Protein AF-0000000086083882 (afdb_homodimer)

InterPro domains:
  IPR036895 Uracil-DNA glycosylase-like domain superfamily [G3DSA:3.40.470.10] (1-144)
  IPR036895 Uracil-DNA glycosylase-like domain superfamily [SSF52141] (6-130)
  IPR039134 Single-strand selective monofunctional uracil DNA glycosylase [PTHR13235] (5-142)

Secondary structure (DSSP, 8-state):
-HHHHHHHHHHHHHHHHHHTTS--SSS-EEEE-S--EEEE-TTS-EE-GGGS-HHHHHHHHHHHHHHHHHHHHHH--SEEEEESHHHHHHHHHHHHH--S--TTPPPPEEEEEPP--TTSHHHHTTHHHHHHHHHHHHTSS-HHHHHHHHHHTS--------------/-HHHHHHHHHHHHHHHHHHTTS--SSS-EEEE-S--EEEE-TTS-EE-GGGS-HHHHHHHHHHHHHHHHHHHHHH--SEEEEESHHHHHHHHHHHHH--S--TTPPPPEEEEEPP--TTSHHHHTTHHHHHHHHHHHHTSS-HHHHHHHHHHTS--------------

Sequence (336 aa):
MKHLQVSGQRFWSLLRELTSGGELLRGPWFVHNYCPLAFLLPSGANLTPNRLPLEARQQLQAICDAALLSVLDLLRPETVVGIGCYARDRALAALSTAEGWAAGFTPPRVLCLTHPSPASPKANRGWHALALSELLSFGLISTETAARASAQLCPPATREAAESDRPGMKHLQVSGQRFWSLLRELTSGGELLRGPWFVHNYCPLAFLLPSGANLTPNRLPLEARQQLQAICDAALLSVLDLLRPETVVGIGCYARDRALAALSTAEGWAAGFTPPRVLCLTHPSPASPKANRGWHALALSELLSFGLISTETAARASAQLCPPATREAAESDRPG

Solvent-accessible surface area (backbone atoms only — not comparable to full-atom values): 19149 Å² total; per-residue (Å²): 83,67,62,61,50,50,24,49,47,55,51,52,50,51,53,40,44,48,13,59,77,46,51,44,45,92,61,90,44,70,47,72,50,66,70,41,65,43,33,53,38,38,81,42,38,58,56,50,66,88,74,42,58,68,69,60,30,52,54,52,47,52,50,33,33,52,45,50,50,52,49,45,66,73,67,58,49,70,62,44,72,14,68,16,66,66,46,26,50,48,52,52,53,38,58,70,65,61,69,80,68,58,90,87,66,64,83,47,48,78,42,68,40,80,44,55,37,68,86,34,71,67,24,62,76,41,33,65,64,53,48,47,52,49,38,42,73,71,64,52,40,50,70,66,51,48,52,53,35,58,50,65,76,50,65,73,75,74,72,75,73,77,72,70,80,68,85,121,84,70,61,61,50,50,26,48,47,55,51,52,51,51,54,39,45,48,12,59,79,47,51,46,44,90,62,89,45,68,45,71,50,66,71,40,64,43,32,52,38,38,82,42,38,60,54,51,66,88,74,42,58,67,70,60,31,50,54,52,47,52,51,32,33,52,43,48,51,52,48,46,67,72,66,58,49,70,63,41,71,14,69,16,68,67,47,27,49,49,53,52,53,37,58,72,65,61,72,80,66,60,90,86,68,65,84,47,48,78,41,68,39,80,42,55,35,68,87,34,71,68,23,62,76,42,34,65,64,53,48,47,53,48,38,41,74,71,63,50,41,51,72,67,50,48,51,51,35,58,49,64,76,50,65,74,74,73,76,72,79,71,74,65,80,68,82,124

Structure (mmCIF, N/CA/C/O backbone):
data_AF-0000000086083882-model_v1
#
loop_
_entity.id
_entity.type
_entity.pdbx_description
1 polymer 'Uracil-DNA glycosylase-like domain-containing protein'
#
loop_
_atom_site.group_PDB
_atom_site.id
_atom_site.type_symbol
_atom_site.label_atom_id
_atom_site.label_alt_id
_atom_site.label_comp_id
_atom_site.label_asym_id
_atom_site.label_entity_id
_atom_site.label_seq_id
_atom_site.pdbx_PDB_ins_code
_atom_site.Cartn_x
_atom_site.Cartn_y
_atom_site.Cartn_z
_atom_site.occupancy
_atom_site.B_iso_or_equiv
_atom_site.auth_seq_id
_atom_site.auth_comp_id
_atom_site.auth_asym_id
_atom_site.auth_atom_id
_atom_site.pdbx_PDB_model_num
ATOM 1 N N . MET A 1 1 ? -9.18 0.247 -12.734 1 43.91 1 MET A N 1
ATOM 2 C CA . MET A 1 1 ? -7.754 0.549 -12.695 1 43.91 1 MET A CA 1
ATOM 3 C C . MET A 1 1 ? -7.496 2.014 -13.039 1 43.91 1 MET A C 1
ATOM 5 O O . MET A 1 1 ? -6.738 2.693 -12.344 1 43.91 1 MET A O 1
ATOM 9 N N . LYS A 1 2 ? -8.289 2.562 -13.984 1 47.94 2 LYS A N 1
ATOM 10 C CA . LYS A 1 2 ? -8.102 3.939 -14.438 1 47.94 2 LYS A CA 1
ATOM 11 C C . LYS A 1 2 ? -8.391 4.93 -13.312 1 47.94 2 LYS A C 1
ATOM 13 O O . LYS A 1 2 ? -7.613 5.863 -13.086 1 47.94 2 LYS A O 1
ATOM 18 N N . HIS A 1 3 ? -9.469 4.555 -12.641 1 47.84 3 HIS A N 1
ATOM 19 C CA . HIS A 1 3 ? -9.898 5.512 -11.625 1 47.84 3 HIS A CA 1
ATOM 20 C C . HIS A 1 3 ? -8.914 5.559 -10.461 1 47.84 3 HIS A C 1
ATOM 22 O O . HIS A 1 3 ? -8.656 6.629 -9.906 1 47.84 3 HIS A O 1
ATOM 28 N N . LEU A 1 4 ? -8.375 4.422 -10.109 1 52.75 4 LEU A N 1
ATOM 29 C CA . LEU A 1 4 ? -7.387 4.363 -9.031 1 52.75 4 LEU A CA 1
ATOM 30 C C . LEU A 1 4 ? -6.125 5.133 -9.414 1 52.75 4 LEU A C 1
ATOM 32 O O . LEU A 1 4 ? -5.547 5.836 -8.578 1 52.75 4 LEU A O 1
ATOM 36 N N . GLN A 1 5 ? -5.895 5.082 -10.664 1 59.47 5 GLN A N 1
ATOM 37 C CA . GLN A 1 5 ? -4.703 5.762 -11.172 1 59.47 5 GLN A CA 1
ATOM 38 C C . GLN A 1 5 ? -4.867 7.277 -11.109 1 59.47 5 GLN A C 1
ATOM 40 O O . GLN A 1 5 ? -3.961 7.988 -10.664 1 59.47 5 GLN A O 1
ATOM 45 N N . VAL A 1 6 ? -6.156 7.676 -11.406 1 63.56 6 VAL A N 1
ATOM 46 C CA . VAL A 1 6 ? -6.383 9.117 -11.461 1 63.56 6 VAL A CA 1
ATOM 47 C C . VAL A 1 6 ? -6.422 9.688 -10.039 1 63.56 6 VAL A C 1
ATOM 49 O O . VAL A 1 6 ? -5.824 10.727 -9.766 1 63.56 6 VAL A O 1
ATOM 52 N N . SER A 1 7 ? -7.102 9 -9.133 1 73 7 SER A N 1
ATOM 53 C CA . SER A 1 7 ? -7.176 9.445 -7.746 1 73 7 SER A CA 1
ATOM 54 C C . SER A 1 7 ? -5.785 9.539 -7.121 1 73 7 SER A C 1
ATOM 56 O O . SER A 1 7 ? -5.469 10.508 -6.434 1 73 7 SER A O 1
ATOM 58 N N . GLY A 1 8 ? -5.035 8.547 -7.418 1 76.56 8 GLY A N 1
ATOM 59 C CA . GLY A 1 8 ? -3.67 8.562 -6.926 1 76.56 8 GLY A CA 1
ATOM 60 C C . GLY A 1 8 ? -2.846 9.711 -7.477 1 76.56 8 GLY A C 1
ATOM 61 O O . GLY A 1 8 ? -2.109 10.359 -6.734 1 76.56 8 GLY A O 1
ATOM 62 N N . GLN A 1 9 ? -3.051 9.93 -8.68 1 76.88 9 GLN A N 1
ATOM 63 C CA . GLN A 1 9 ? -2.312 11.016 -9.32 1 76.88 9 GLN A CA 1
ATOM 64 C C . GLN A 1 9 ? -2.664 12.359 -8.695 1 76.88 9 GLN A C 1
ATOM 66 O O . GLN A 1 9 ? -1.777 13.172 -8.422 1 76.88 9 GLN A O 1
ATOM 71 N N . ARG A 1 10 ? -3.932 12.633 -8.508 1 81.38 10 ARG A N 1
ATOM 72 C CA . ARG A 1 10 ? -4.371 13.883 -7.895 1 81.38 10 ARG A CA 1
ATOM 73 C C . ARG A 1 10 ? -3.787 14.047 -6.492 1 81.38 10 ARG A C 1
ATOM 75 O O . ARG A 1 10 ? -3.275 15.109 -6.148 1 81.38 10 ARG A O 1
ATOM 82 N N . PHE A 1 11 ? -3.822 13.016 -5.816 1 86.44 11 PHE A N 1
ATOM 83 C CA . PHE A 1 11 ? -3.348 13.039 -4.438 1 86.44 11 PHE A CA 1
ATOM 84 C C . PHE A 1 11 ? -1.848 13.297 -4.387 1 86.44 11 PHE A C 1
ATOM 86 O O . PHE A 1 11 ? -1.392 14.211 -3.691 1 86.44 11 PHE A O 1
ATOM 93 N N . TRP A 1 12 ? -1.154 12.57 -5.117 1 81.44 12 TRP A N 1
ATOM 94 C CA . TRP A 1 12 ? 0.3 12.68 -5.055 1 81.44 12 TRP A CA 1
ATOM 95 C C . TRP A 1 12 ? 0.775 14 -5.641 1 81.44 12 TRP A C 1
ATOM 97 O O . TRP A 1 12 ? 1.769 14.57 -5.184 1 81.44 12 TRP A O 1
ATOM 107 N N . SER A 1 13 ? 0.082 14.43 -6.617 1 82.12 13 SER A N 1
ATOM 108 C CA . SER A 1 13 ? 0.418 15.734 -7.168 1 82.12 13 SER A CA 1
ATOM 109 C C . SER A 1 13 ? 0.255 16.828 -6.121 1 82.12 13 SER A C 1
ATOM 111 O O . SER A 1 13 ? 1.108 17.719 -6 1 82.12 13 SER A O 1
ATOM 113 N N . LEU A 1 14 ? -0.807 16.828 -5.445 1 85.5 14 LEU A N 1
ATOM 114 C CA . LEU A 1 14 ? -1.026 17.797 -4.375 1 85.5 14 LEU A CA 1
ATOM 115 C C . LEU A 1 14 ? 0.082 17.719 -3.33 1 85.5 14 LEU A C 1
ATOM 117 O O . LEU A 1 14 ? 0.612 18.734 -2.9 1 85.5 14 LEU A O 1
ATOM 121 N N . LEU A 1 15 ? 0.396 16.562 -2.889 1 83.19 15 LEU A N 1
ATOM 122 C CA . LEU A 1 15 ? 1.417 16.375 -1.862 1 83.19 15 LEU A CA 1
ATOM 123 C C . LEU A 1 15 ? 2.762 16.922 -2.332 1 83.19 15 LEU A C 1
ATOM 125 O O . LEU A 1 15 ? 3.502 17.531 -1.55 1 83.19 15 LEU A O 1
ATOM 129 N N . ARG A 1 16 ? 3.035 16.688 -3.582 1 79.19 16 ARG A N 1
ATOM 130 C CA . ARG A 1 16 ? 4.273 17.203 -4.145 1 79.19 16 ARG A CA 1
ATOM 131 C C . ARG A 1 16 ? 4.289 18.734 -4.102 1 79.19 16 ARG A C 1
ATOM 133 O O . ARG A 1 16 ? 5.309 19.344 -3.77 1 79.19 16 ARG A O 1
ATOM 140 N N . GLU A 1 17 ? 3.254 19.266 -4.441 1 81.75 17 GLU A N 1
ATOM 141 C CA . GLU A 1 17 ? 3.15 20.719 -4.449 1 81.75 17 GLU A CA 1
ATOM 142 C C . GLU A 1 17 ? 3.297 21.281 -3.043 1 81.75 17 GLU A C 1
ATOM 144 O O . GLU A 1 17 ? 3.895 22.344 -2.857 1 81.75 17 GLU A O 1
ATOM 149 N N . LEU A 1 18 ? 2.758 20.609 -2.162 1 82.38 18 LEU A N 1
ATOM 150 C CA . LEU A 1 18 ? 2.795 21.062 -0.777 1 82.38 18 LEU A CA 1
ATOM 151 C C . LEU A 1 18 ? 4.207 20.969 -0.21 1 82.38 18 LEU A C 1
ATOM 153 O O . LEU A 1 18 ? 4.574 21.719 0.689 1 82.38 18 LEU A O 1
ATOM 157 N N . THR A 1 19 ? 5.02 20.078 -0.734 1 76.88 19 THR A N 1
ATOM 158 C CA . THR A 1 19 ? 6.336 19.844 -0.15 1 76.88 19 THR A CA 1
ATOM 159 C C . THR A 1 19 ? 7.422 20.547 -0.953 1 76.88 19 THR A C 1
ATOM 161 O O . THR A 1 19 ? 8.586 20.547 -0.555 1 76.88 19 THR A O 1
ATOM 164 N N . SER A 1 20 ? 7.18 20.938 -2.109 1 71.31 20 SER A N 1
ATOM 165 C CA . SER A 1 20 ? 8.172 21.562 -2.984 1 71.31 20 SER A CA 1
ATOM 166 C C . SER A 1 20 ? 8.844 22.75 -2.307 1 71.31 20 SER A C 1
ATOM 168 O O . SER A 1 20 ? 10.016 23.047 -2.564 1 71.31 20 SER A O 1
ATOM 170 N N . GLY A 1 21 ? 8.258 23.547 -1.539 1 63.34 21 GLY A N 1
ATOM 171 C CA . GLY A 1 21 ? 8.852 24.719 -0.924 1 63.34 21 GLY A CA 1
ATOM 172 C C . GLY A 1 21 ? 9.547 24.422 0.389 1 63.34 21 GLY A C 1
ATOM 173 O O . GLY A 1 21 ? 10.086 25.328 1.034 1 63.34 21 GLY A O 1
ATOM 174 N N . GLY A 1 22 ? 9.992 23.125 0.623 1 59.81 22 GLY A N 1
ATOM 175 C CA . GLY A 1 22 ? 10.711 22.734 1.826 1 59.81 22 GLY A CA 1
ATOM 176 C C . GLY A 1 22 ? 9.836 22.719 3.066 1 59.81 22 GLY A C 1
ATOM 177 O O . GLY A 1 22 ? 10.25 22.219 4.117 1 59.81 22 GLY A O 1
ATOM 178 N N . GLU A 1 23 ? 9 23.672 3.119 1 52.91 23 GLU A N 1
ATOM 179 C CA . GLU A 1 23 ? 8.242 23.766 4.359 1 52.91 23 GLU A CA 1
ATOM 180 C C . GLU A 1 23 ? 7.273 22.594 4.512 1 52.91 23 GLU A C 1
ATOM 182 O O . GLU A 1 23 ? 6.438 22.359 3.639 1 52.91 23 GLU A O 1
ATOM 187 N N . LEU A 1 24 ? 7.984 21.547 4.898 1 53.88 24 LEU A N 1
ATOM 188 C CA . LEU A 1 24 ? 7.027 20.516 5.258 1 53.88 24 LEU A CA 1
ATOM 189 C C . LEU A 1 24 ? 5.828 21.109 5.992 1 53.88 24 LEU A C 1
ATOM 191 O O . LEU A 1 24 ? 5.949 22.125 6.66 1 53.88 24 LEU A O 1
ATOM 195 N N . LEU A 1 25 ? 4.613 20.594 5.656 1 58.22 25 LEU A N 1
ATOM 196 C CA . LEU A 1 25 ? 3.525 20.734 6.621 1 58.22 25 LEU A CA 1
ATOM 197 C C . LEU A 1 25 ? 4.062 20.719 8.047 1 58.22 25 LEU A C 1
ATOM 199 O O . LEU A 1 25 ? 5.16 20.219 8.297 1 58.22 25 LEU A O 1
ATOM 203 N N . ARG A 1 26 ? 3.783 21.531 8.914 1 60.69 26 ARG A N 1
ATOM 204 C CA . ARG A 1 26 ? 4.223 21.469 10.305 1 60.69 26 ARG A CA 1
ATOM 205 C C . ARG A 1 26 ? 4.418 20.016 10.758 1 60.69 26 ARG A C 1
ATOM 207 O O . ARG A 1 26 ? 3.447 19.312 11.031 1 60.69 26 ARG A O 1
ATOM 214 N N . GLY A 1 27 ? 5.773 19.391 10.516 1 65.12 27 GLY A N 1
ATOM 215 C CA . GLY A 1 27 ? 6.156 18.094 11.039 1 65.12 27 GLY A CA 1
ATOM 216 C C . GLY A 1 27 ? 6.449 17.078 9.945 1 65.12 27 GLY A C 1
ATOM 217 O O . GLY A 1 27 ? 6.414 17.406 8.758 1 65.12 27 GLY A O 1
ATOM 218 N N . PRO A 1 28 ? 7.016 15.898 10.336 1 76.25 28 PRO A N 1
ATOM 219 C CA . PRO A 1 28 ? 7.18 14.828 9.352 1 76.25 28 PRO A CA 1
ATOM 220 C C . PRO A 1 28 ? 5.852 14.234 8.898 1 76.25 28 PRO A C 1
ATOM 222 O O . PRO A 1 28 ? 4.891 14.195 9.672 1 76.25 28 PRO A O 1
ATOM 225 N N . TRP A 1 29 ? 5.781 14.125 7.633 1 83.06 29 TRP A N 1
ATOM 226 C CA . TRP A 1 29 ? 4.566 13.562 7.051 1 83.06 29 TRP A CA 1
ATOM 227 C C . TRP A 1 29 ? 4.832 12.188 6.445 1 83.06 29 TRP A C 1
ATOM 229 O O . TRP A 1 29 ? 5.93 11.93 5.949 1 83.06 29 TRP A O 1
ATOM 239 N N . PHE A 1 30 ? 3.822 11.414 6.641 1 87.25 30 PHE A N 1
ATOM 240 C CA . PHE A 1 30 ? 3.865 10.117 5.973 1 87.25 30 PHE A CA 1
ATOM 241 C C . PHE A 1 30 ? 2.486 9.727 5.457 1 87.25 30 PHE A C 1
ATOM 243 O O . PHE A 1 30 ? 1.471 10.242 5.93 1 87.25 30 PHE A O 1
ATOM 250 N N . VAL A 1 31 ? 2.529 8.992 4.43 1 89.44 31 VAL A N 1
ATOM 251 C CA . VAL A 1 31 ? 1.304 8.43 3.867 1 89.44 31 VAL A CA 1
ATOM 252 C C . VAL A 1 31 ? 1.238 6.934 4.148 1 89.44 31 VAL A C 1
ATOM 254 O O . VAL A 1 31 ? 2.229 6.219 3.971 1 89.44 31 VAL A O 1
ATOM 257 N N . HIS A 1 32 ? 0.117 6.473 4.684 1 92.25 32 HIS A N 1
ATOM 258 C CA . HIS A 1 32 ? -0.139 5.062 4.957 1 92.25 32 HIS A CA 1
ATOM 259 C C . HIS A 1 32 ? -1.262 4.527 4.078 1 92.25 32 HIS A C 1
ATOM 261 O O . HIS A 1 32 ? -2.4 4.988 4.164 1 92.25 32 HIS A O 1
ATOM 267 N N . ASN A 1 33 ? -0.918 3.578 3.189 1 89.81 33 ASN A N 1
ATOM 268 C CA . ASN A 1 33 ? -1.95 2.889 2.422 1 89.81 33 ASN A CA 1
ATOM 269 C C . ASN A 1 33 ? -2.701 1.873 3.277 1 89.81 33 ASN A C 1
ATOM 271 O O . ASN A 1 33 ? -2.152 0.83 3.637 1 89.81 33 ASN A O 1
ATOM 275 N N . TYR A 1 34 ? -3.93 2.229 3.594 1 92.88 34 TYR A N 1
ATOM 276 C CA . TYR A 1 34 ? -4.711 1.43 4.531 1 92.88 34 TYR A CA 1
ATOM 277 C C . TYR A 1 34 ? -4.816 -0.015 4.062 1 92.88 34 TYR A C 1
ATOM 279 O O . TYR A 1 34 ? -4.523 -0.944 4.816 1 92.88 34 TYR A O 1
ATOM 287 N N . CYS A 1 35 ? -5.27 -0.197 2.867 1 88.62 35 CYS A N 1
ATOM 288 C CA . CYS A 1 35 ? -5.348 -1.554 2.338 1 88.62 35 CYS A CA 1
ATOM 289 C C . CYS A 1 35 ? -4.234 -1.81 1.328 1 88.62 35 CYS A C 1
ATOM 291 O O . CYS A 1 35 ? -4.262 -1.272 0.22 1 88.62 35 CYS A O 1
ATOM 293 N N . PRO A 1 36 ? -3.32 -2.668 1.71 1 87.44 36 PRO A N 1
ATOM 294 C CA . PRO A 1 36 ? -2.137 -2.895 0.877 1 87.44 36 PRO A CA 1
ATOM 295 C C . PRO A 1 36 ? -2.381 -3.918 -0.228 1 87.44 36 PRO A C 1
ATOM 297 O O . PRO A 1 36 ? -1.435 -4.359 -0.886 1 87.44 36 PRO A O 1
ATOM 300 N N . LEU A 1 37 ? -3.68 -4.297 -0.439 1 86.44 37 LEU A N 1
ATOM 301 C CA . LEU A 1 37 ? -3.975 -5.402 -1.347 1 86.44 37 LEU A CA 1
ATOM 302 C C . LEU A 1 37 ? -4.73 -4.906 -2.576 1 86.44 37 LEU A C 1
ATOM 304 O O . LEU A 1 37 ? -5.613 -4.055 -2.465 1 86.44 37 LEU A O 1
ATOM 308 N N . ALA A 1 38 ? -4.301 -5.391 -3.738 1 82.44 38 ALA A N 1
ATOM 309 C CA . ALA A 1 38 ? -5.055 -5.246 -4.98 1 82.44 38 ALA A CA 1
ATOM 310 C C . ALA A 1 38 ? -5.379 -6.609 -5.586 1 82.44 38 ALA A C 1
ATOM 312 O O . ALA A 1 38 ? -4.492 -7.445 -5.766 1 82.44 38 ALA A O 1
ATOM 313 N N . PHE A 1 39 ? -6.695 -6.867 -5.797 1 80.62 39 PHE A N 1
ATOM 314 C CA . PHE A 1 39 ? -7.129 -8.117 -6.41 1 80.62 39 PHE A CA 1
ATOM 315 C C . PHE A 1 39 ? -7.281 -7.957 -7.918 1 80.62 39 PHE A C 1
ATOM 317 O O . PHE A 1 39 ? -7.812 -6.949 -8.391 1 80.62 39 PHE A O 1
ATOM 324 N N . LEU A 1 40 ? -6.699 -8.867 -8.539 1 74.88 40 LEU A N 1
ATOM 325 C CA . LEU A 1 40 ? -6.746 -8.797 -10 1 74.88 40 LEU A CA 1
ATOM 326 C C . LEU A 1 40 ? -7.883 -9.648 -10.547 1 74.88 40 LEU A C 1
ATOM 328 O O . LEU A 1 40 ? -7.91 -10.859 -10.344 1 74.88 40 LEU A O 1
ATOM 332 N N . LEU A 1 41 ? -8.961 -8.977 -11.07 1 70.5 41 LEU A N 1
ATOM 333 C CA . LEU A 1 41 ? -10.039 -9.68 -11.758 1 70.5 41 LEU A CA 1
ATOM 334 C C . LEU A 1 41 ? -9.656 -9.984 -13.203 1 70.5 41 LEU A C 1
ATOM 336 O O . LEU A 1 41 ? -8.773 -9.328 -13.766 1 70.5 41 LEU A O 1
ATOM 340 N N . PRO A 1 42 ? -10.352 -10.969 -13.742 1 66.5 42 PRO A N 1
ATOM 341 C CA . PRO A 1 42 ? -10.078 -11.297 -15.141 1 66.5 42 PRO A CA 1
ATOM 342 C C . PRO A 1 42 ? -10.242 -10.094 -16.062 1 66.5 42 PRO A C 1
ATOM 344 O O . PRO A 1 42 ? -9.578 -10.008 -17.109 1 66.5 42 PRO A O 1
ATOM 347 N N . SER A 1 43 ? -11.117 -9.195 -15.672 1 63 43 SER A N 1
ATOM 348 C CA . SER A 1 43 ? -11.375 -8.008 -16.484 1 63 43 SER A CA 1
ATOM 349 C C . SER A 1 43 ? -10.211 -7.02 -16.406 1 63 43 SER A C 1
ATOM 351 O O . SER A 1 43 ? -10.125 -6.09 -17.203 1 63 43 SER A O 1
ATOM 353 N N . GLY A 1 44 ? -9.258 -7.359 -15.539 1 61.69 44 GLY A N 1
ATOM 354 C CA . GLY A 1 44 ? -8.195 -6.398 -15.281 1 61.69 44 GLY A CA 1
ATOM 355 C C . GLY A 1 44 ? -8.586 -5.352 -14.25 1 61.69 44 GLY A C 1
ATOM 356 O O . GLY A 1 44 ? -7.742 -4.559 -13.82 1 61.69 44 GLY A O 1
ATOM 357 N N . ALA A 1 45 ? -9.891 -5.418 -13.852 1 64.94 45 ALA A N 1
ATOM 358 C CA . ALA A 1 45 ? -10.359 -4.461 -12.859 1 64.94 45 ALA A CA 1
ATOM 359 C C . ALA A 1 45 ? -9.914 -4.855 -11.453 1 64.94 45 ALA A C 1
ATOM 361 O O . ALA A 1 45 ? -9.656 -6.031 -11.188 1 64.94 45 ALA A O 1
ATOM 362 N N . ASN A 1 46 ? -9.609 -3.791 -10.633 1 69.31 46 ASN A N 1
ATOM 363 C CA . ASN A 1 46 ? -9.281 -4.031 -9.234 1 69.31 46 ASN A CA 1
ATOM 364 C C . ASN A 1 46 ? -10.539 -4.312 -8.406 1 69.31 46 ASN A C 1
ATOM 366 O O . ASN A 1 46 ? -11.547 -3.615 -8.547 1 69.31 46 ASN A O 1
ATOM 370 N N . LEU A 1 47 ? -10.523 -5.398 -7.766 1 74.06 47 LEU A N 1
ATOM 371 C CA . LEU A 1 47 ? -11.562 -5.672 -6.781 1 74.06 47 LEU A CA 1
ATOM 372 C C . LEU A 1 47 ? -11.273 -4.949 -5.469 1 74.06 47 LEU A C 1
ATOM 374 O O . LEU A 1 47 ? -10.43 -5.391 -4.688 1 74.06 47 LEU A O 1
ATOM 378 N N . THR A 1 48 ? -11.93 -3.799 -5.293 1 72.88 48 THR A N 1
ATOM 379 C CA . THR A 1 48 ? -11.742 -3.016 -4.078 1 72.88 48 THR A CA 1
ATOM 380 C C . THR A 1 48 ? -12.344 -3.729 -2.873 1 72.88 48 THR A C 1
ATOM 382 O O . THR A 1 48 ? -13.289 -4.504 -3.016 1 72.88 48 THR A O 1
ATOM 385 N N . PRO A 1 49 ? -11.797 -3.473 -1.704 1 75.56 49 PRO A N 1
ATOM 386 C CA . PRO A 1 49 ? -12.242 -4.168 -0.496 1 75.56 49 PRO A CA 1
ATOM 387 C C . PRO A 1 49 ? -13.75 -4.062 -0.278 1 75.56 49 PRO A C 1
ATOM 389 O O . PRO A 1 49 ? -14.367 -4.996 0.236 1 75.56 49 PRO A O 1
ATOM 392 N N . ASN A 1 50 ? -14.336 -2.947 -0.707 1 75.44 50 ASN A N 1
ATOM 393 C CA . ASN A 1 50 ? -15.758 -2.746 -0.484 1 75.44 50 ASN A CA 1
ATOM 394 C C . ASN A 1 50 ? -16.594 -3.691 -1.34 1 75.44 50 ASN A C 1
ATOM 396 O O . ASN A 1 50 ? -17.797 -3.867 -1.089 1 75.44 50 ASN A O 1
ATOM 400 N N . ARG A 1 51 ? -16.016 -4.316 -2.328 1 79.44 51 ARG A N 1
ATOM 401 C CA . ARG A 1 51 ? -16.734 -5.223 -3.225 1 79.44 51 ARG A CA 1
ATOM 402 C C . ARG A 1 51 ? -16.531 -6.676 -2.803 1 79.44 51 ARG A C 1
ATOM 404 O O . ARG A 1 51 ? -17.078 -7.59 -3.42 1 79.44 51 ARG A O 1
ATOM 411 N N . LEU A 1 52 ? -15.758 -6.91 -1.772 1 83.81 52 LEU A N 1
ATOM 412 C CA . LEU A 1 52 ? -15.555 -8.25 -1.234 1 83.81 52 LEU A CA 1
ATOM 413 C C . LEU A 1 52 ? -16.766 -8.695 -0.415 1 83.81 52 LEU A C 1
ATOM 415 O O . LEU A 1 52 ? -17.469 -7.867 0.152 1 83.81 52 LEU A O 1
ATOM 419 N N . PRO A 1 53 ? -17 -10.055 -0.455 1 88.25 53 PRO A N 1
ATOM 420 C CA . PRO A 1 53 ? -18.016 -10.539 0.489 1 88.25 53 PRO A CA 1
ATOM 421 C C . PRO A 1 53 ? -17.766 -10.062 1.917 1 88.25 53 PRO A C 1
ATOM 423 O O . PRO A 1 53 ? -16.625 -9.852 2.311 1 88.25 53 PRO A O 1
ATOM 426 N N . LEU A 1 54 ? -18.875 -9.945 2.672 1 91.75 54 LEU A N 1
ATOM 427 C CA . LEU A 1 54 ? -18.844 -9.32 3.986 1 91.75 54 LEU A CA 1
ATOM 428 C C . LEU A 1 54 ? -17.781 -9.969 4.871 1 91.75 54 LEU A C 1
ATOM 430 O O . LEU A 1 54 ? -16.984 -9.281 5.504 1 91.75 54 LEU A O 1
ATOM 434 N N . GLU A 1 55 ? -17.812 -11.266 4.922 1 92.62 55 GLU A N 1
ATOM 435 C CA . GLU A 1 55 ? -16.891 -11.977 5.801 1 92.62 55 GLU A CA 1
ATOM 436 C C . GLU A 1 55 ? -15.438 -11.719 5.398 1 92.62 55 GLU A C 1
ATOM 438 O O . GLU A 1 55 ? -14.586 -11.461 6.25 1 92.62 55 GLU A O 1
ATOM 443 N N . ALA A 1 56 ? -15.172 -11.773 4.133 1 88.75 56 ALA A N 1
ATOM 444 C CA . ALA A 1 56 ? -13.82 -11.539 3.623 1 88.75 56 ALA A CA 1
ATOM 445 C C . ALA A 1 56 ? -13.391 -10.094 3.879 1 88.75 56 ALA A C 1
ATOM 447 O O . ALA A 1 56 ? -12.242 -9.844 4.262 1 88.75 56 ALA A O 1
ATOM 448 N N . ARG A 1 57 ? -14.359 -9.273 3.689 1 91.06 57 ARG A N 1
ATOM 449 C CA . ARG A 1 57 ? -14.086 -7.855 3.924 1 91.06 57 ARG A CA 1
ATOM 450 C C . ARG A 1 57 ? -13.727 -7.602 5.383 1 91.06 57 ARG A C 1
ATOM 452 O O . ARG A 1 57 ? -12.781 -6.867 5.68 1 91.06 57 ARG A O 1
ATOM 459 N N . GLN A 1 58 ? -14.461 -8.203 6.234 1 93.81 58 GLN A N 1
ATOM 460 C CA . GLN A 1 58 ? -14.219 -8.016 7.66 1 93.81 58 GLN A CA 1
ATOM 461 C C . GLN A 1 58 ? -12.859 -8.578 8.07 1 93.81 58 GLN A C 1
ATOM 463 O O . GLN A 1 58 ? -12.156 -7.977 8.883 1 93.81 58 GLN A O 1
ATOM 468 N N . GLN A 1 59 ? -12.531 -9.68 7.547 1 93.69 59 GLN A N 1
ATOM 469 C CA . GLN A 1 59 ? -11.234 -10.273 7.848 1 93.69 59 GLN A CA 1
ATOM 470 C C . GLN A 1 59 ? -10.094 -9.391 7.332 1 93.69 59 GLN A C 1
ATOM 472 O O . GLN A 1 59 ? -9.109 -9.164 8.039 1 93.69 59 GLN A O 1
ATOM 477 N N . LEU A 1 60 ? -10.281 -8.906 6.148 1 92.81 60 LEU A N 1
ATOM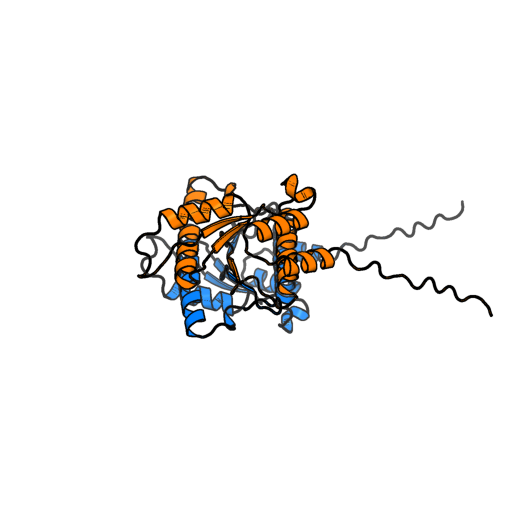 478 C CA . LEU A 1 60 ? -9.281 -8.023 5.566 1 92.81 60 LEU A CA 1
ATOM 479 C C . LEU A 1 60 ? -9.156 -6.734 6.375 1 92.81 60 LEU A C 1
ATOM 481 O O . LEU A 1 60 ? -8.047 -6.285 6.664 1 92.81 60 LEU A O 1
ATOM 485 N N . GLN A 1 61 ? -10.25 -6.227 6.773 1 94.06 61 GLN A N 1
ATOM 486 C CA . GLN A 1 61 ? -10.258 -4.996 7.559 1 94.06 61 GLN A CA 1
ATOM 487 C C . GLN A 1 61 ? -9.562 -5.199 8.898 1 94.06 61 GLN A C 1
ATOM 489 O O . GLN A 1 61 ? -8.859 -4.309 9.383 1 94.06 61 GLN A O 1
ATOM 494 N N . ALA A 1 62 ? -9.766 -6.324 9.453 1 94.5 62 ALA A N 1
ATOM 495 C CA . ALA A 1 62 ? -9.125 -6.609 10.734 1 94.5 62 ALA A CA 1
ATOM 496 C C . ALA A 1 62 ? -7.605 -6.598 10.602 1 94.5 62 ALA A C 1
ATOM 498 O O . ALA A 1 62 ? -6.902 -6.066 11.469 1 94.5 62 ALA A O 1
ATOM 499 N N . ILE A 1 63 ? -7.137 -7.172 9.562 1 94.19 63 ILE A N 1
ATOM 500 C CA . ILE A 1 63 ? -5.703 -7.203 9.297 1 94.19 63 ILE A CA 1
ATOM 501 C C . ILE A 1 63 ? -5.191 -5.781 9.07 1 94.19 63 ILE A C 1
ATOM 503 O O . ILE A 1 63 ? -4.172 -5.387 9.641 1 94.19 63 ILE A O 1
ATOM 507 N N . CYS A 1 64 ? -5.891 -5.031 8.266 1 95.06 64 CYS A N 1
ATOM 508 C CA . CYS A 1 64 ? -5.496 -3.662 7.949 1 95.06 64 CYS A CA 1
ATOM 509 C C . CYS A 1 64 ? -5.551 -2.777 9.188 1 95.06 64 CYS A C 1
ATOM 511 O O . CYS A 1 64 ? -4.672 -1.939 9.398 1 95.06 64 CYS A O 1
ATOM 513 N N . ASP A 1 65 ? -6.574 -2.967 10.008 1 95.19 65 ASP A N 1
ATOM 514 C CA . ASP A 1 65 ? -6.699 -2.209 11.25 1 95.19 65 ASP A CA 1
ATOM 515 C C . ASP A 1 65 ? -5.523 -2.482 12.18 1 95.19 65 ASP A C 1
ATOM 517 O O . ASP A 1 65 ? -4.965 -1.557 12.773 1 95.19 65 ASP A O 1
ATOM 521 N N . ALA A 1 66 ? -5.195 -3.67 12.297 1 94.06 66 ALA A N 1
ATOM 522 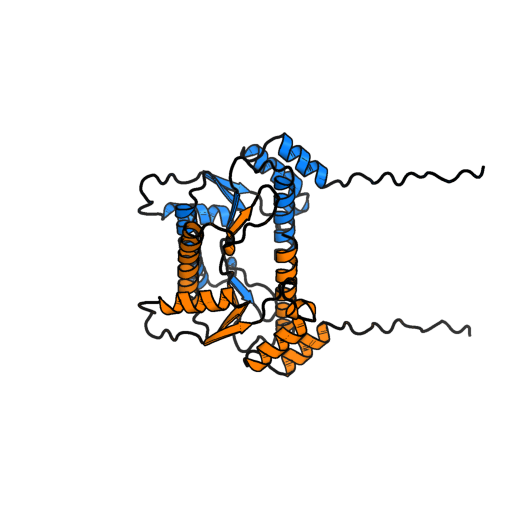C CA . ALA A 1 66 ? -4.078 -4.039 13.164 1 94.06 66 ALA A CA 1
ATOM 523 C C . ALA A 1 66 ? -2.775 -3.416 12.68 1 94.06 66 ALA A C 1
ATOM 525 O O . ALA A 1 66 ? -1.98 -2.918 13.484 1 94.06 66 ALA A O 1
ATOM 526 N N . ALA A 1 67 ? -2.566 -3.518 11.398 1 93.75 67 ALA A N 1
ATOM 527 C CA . ALA A 1 67 ? -1.367 -2.908 10.828 1 93.75 67 ALA A CA 1
ATOM 528 C C . ALA A 1 67 ? -1.359 -1.398 11.055 1 93.75 67 ALA A C 1
ATOM 530 O O . ALA A 1 67 ? -0.326 -0.822 11.406 1 93.75 67 ALA A O 1
ATOM 531 N N . LEU A 1 68 ? -2.469 -0.765 10.844 1 95.25 68 LEU A N 1
ATOM 532 C CA . LEU A 1 68 ? -2.59 0.67 11.078 1 95.25 68 LEU A CA 1
ATOM 533 C C . LEU A 1 68 ? -2.252 1.014 12.523 1 95.25 68 LEU A C 1
ATOM 535 O O . LEU A 1 68 ? -1.479 1.939 12.781 1 95.25 68 LEU A O 1
ATOM 539 N N . LEU A 1 69 ? -2.787 0.27 13.43 1 93.94 69 LEU A N 1
ATOM 540 C CA . LEU A 1 69 ? -2.541 0.527 14.844 1 93.94 69 LEU A CA 1
ATOM 541 C C . LEU A 1 69 ? -1.058 0.387 15.172 1 93.94 69 LEU A C 1
ATOM 543 O O . LEU A 1 69 ? -0.511 1.181 15.945 1 93.94 69 LEU A O 1
ATOM 547 N N . SER A 1 70 ? -0.433 -0.61 14.625 1 92.81 70 SER A N 1
ATOM 548 C CA . SER A 1 70 ? 0.997 -0.796 14.852 1 92.81 70 SER A CA 1
ATOM 549 C C . SER A 1 70 ? 1.798 0.396 14.336 1 92.81 70 SER A C 1
ATOM 551 O O . SER A 1 70 ? 2.738 0.847 14.992 1 92.81 70 SER A O 1
ATOM 553 N N . VAL A 1 71 ? 1.429 0.9 13.211 1 92.5 71 VAL A N 1
ATOM 554 C CA . VAL A 1 71 ? 2.111 2.045 12.609 1 92.5 71 VAL A CA 1
ATOM 555 C C . VAL A 1 71 ? 1.876 3.287 13.469 1 92.5 71 VAL A C 1
ATOM 557 O O . VAL A 1 71 ? 2.801 4.066 13.711 1 92.5 71 VAL A O 1
ATOM 560 N N . LEU A 1 72 ? 0.643 3.475 13.898 1 92.69 72 LEU A N 1
ATOM 561 C CA . LEU A 1 72 ? 0.312 4.629 14.727 1 92.69 72 LEU A CA 1
ATOM 562 C C . LEU A 1 72 ? 1.062 4.578 16.047 1 92.69 72 LEU A C 1
ATOM 564 O O . LEU A 1 72 ? 1.471 5.613 16.578 1 92.69 72 LEU A O 1
ATOM 568 N N . ASP A 1 73 ? 1.23 3.42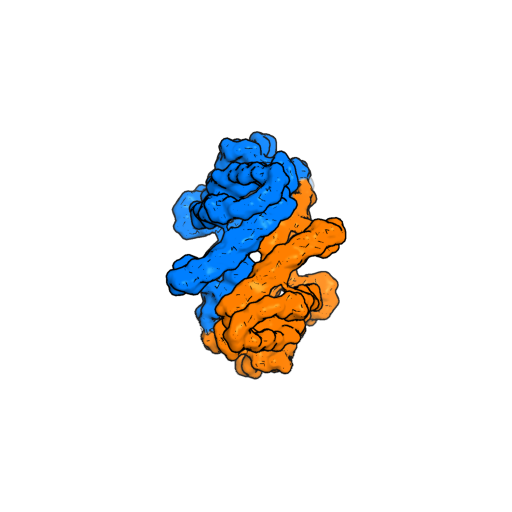2 16.516 1 91.44 73 ASP A N 1
ATOM 569 C CA . ASP A 1 73 ? 1.985 3.268 17.75 1 91.44 73 ASP A CA 1
ATOM 570 C C . ASP A 1 73 ? 3.467 3.572 17.531 1 91.44 73 ASP A C 1
ATOM 572 O O . ASP A 1 73 ? 4.129 4.121 18.422 1 91.44 73 ASP A O 1
ATOM 576 N N . LEU A 1 74 ? 3.961 3.197 16.469 1 89.38 74 LEU A N 1
ATOM 577 C CA . LEU A 1 74 ? 5.371 3.385 16.141 1 89.38 74 LEU A CA 1
ATOM 578 C C . LEU A 1 74 ? 5.672 4.852 15.852 1 89.38 74 LEU A C 1
ATOM 580 O O . LEU A 1 74 ? 6.637 5.41 16.375 1 89.38 74 LEU A O 1
ATOM 584 N N . LEU A 1 75 ? 4.816 5.527 15.039 1 88.31 75 LEU A N 1
ATOM 585 C CA . LEU A 1 75 ? 5.141 6.852 14.516 1 88.31 75 LEU A CA 1
ATOM 586 C C . LEU A 1 75 ? 4.5 7.941 15.375 1 88.31 75 LEU A C 1
ATOM 588 O O . LEU A 1 75 ? 4.934 9.094 15.336 1 88.31 75 LEU A O 1
ATOM 592 N N . ARG A 1 76 ? 3.494 7.68 16.031 1 89.81 76 ARG A N 1
ATOM 593 C CA . ARG A 1 76 ? 2.811 8.539 16.984 1 89.81 76 ARG A CA 1
ATOM 594 C C . ARG A 1 76 ? 2.525 9.914 16.391 1 89.81 76 ARG A C 1
ATOM 596 O O . ARG A 1 76 ? 2.93 10.938 16.953 1 89.81 76 ARG A O 1
ATOM 603 N N . PRO A 1 77 ? 1.747 9.906 15.359 1 90.75 77 PRO A N 1
ATOM 604 C CA . PRO A 1 77 ? 1.387 11.203 14.773 1 90.75 77 PRO A CA 1
ATOM 605 C C . PRO A 1 77 ? 0.419 11.992 15.648 1 90.75 77 PRO A C 1
ATOM 607 O O . PRO A 1 77 ? -0.345 11.406 16.422 1 90.75 77 PRO A O 1
ATOM 610 N N . GLU A 1 78 ? 0.533 13.32 15.445 1 91.25 78 GLU A N 1
ATOM 611 C CA . GLU A 1 78 ? -0.424 14.188 16.125 1 91.25 78 GLU A CA 1
ATOM 612 C C . GLU A 1 78 ? -1.798 14.117 15.469 1 91.25 78 GLU A C 1
ATOM 614 O O . GLU A 1 78 ? -2.822 14.242 16.141 1 91.25 78 GLU A O 1
ATOM 619 N N . THR A 1 79 ? -1.768 13.961 14.156 1 93.56 79 THR A N 1
ATOM 620 C CA . THR A 1 79 ? -3.002 14.008 13.375 1 93.56 79 THR A CA 1
ATOM 621 C C . THR A 1 79 ? -3.01 12.914 12.312 1 93.56 79 THR A C 1
ATOM 623 O O . THR A 1 79 ? -1.989 12.656 11.672 1 93.56 79 THR A O 1
ATOM 626 N N . VAL A 1 80 ? -4.148 12.266 12.195 1 95.75 80 VAL A N 1
ATOM 627 C CA . VAL A 1 80 ? -4.418 11.352 11.094 1 95.75 80 VAL A CA 1
ATOM 628 C C . VAL A 1 80 ? -5.484 11.945 10.18 1 95.75 80 VAL A C 1
ATOM 630 O O . VAL A 1 80 ? -6.562 12.328 10.641 1 95.75 80 VAL A O 1
ATOM 633 N N . VAL A 1 81 ? -5.145 12.047 8.906 1 95.75 81 VAL A N 1
ATOM 634 C CA . VAL A 1 81 ? -6.105 12.555 7.934 1 95.75 81 VAL A CA 1
ATOM 635 C C . VAL A 1 81 ? -6.566 11.414 7.023 1 95.75 81 VAL A C 1
ATOM 637 O O . VAL A 1 81 ? -5.801 10.938 6.188 1 95.75 81 VAL A O 1
ATOM 640 N N . GLY A 1 82 ? -7.852 10.984 7.168 1 96 82 GLY A N 1
ATOM 641 C CA . GLY A 1 82 ? -8.43 10.055 6.211 1 96 82 GLY A CA 1
ATOM 642 C C . GLY A 1 82 ? -8.711 10.695 4.859 1 96 82 GLY A C 1
ATOM 643 O O . GLY A 1 82 ? -9.398 11.711 4.777 1 96 82 GLY A O 1
ATOM 644 N N . ILE A 1 83 ? -8.148 10.133 3.854 1 93.62 83 ILE A N 1
ATOM 645 C CA . ILE A 1 83 ? -8.492 10.578 2.51 1 93.62 83 ILE A CA 1
ATOM 646 C C . ILE A 1 83 ? -9.828 9.961 2.092 1 93.62 83 ILE A C 1
ATOM 648 O O . ILE A 1 83 ? -9.867 8.875 1.521 1 93.62 83 ILE A O 1
ATOM 652 N N . GLY A 1 84 ? -10.922 10.641 2.314 1 92.06 84 GLY A N 1
ATOM 653 C CA . GLY A 1 84 ? -12.281 10.141 2.182 1 92.06 84 GLY A CA 1
ATOM 654 C C . GLY A 1 84 ? -12.852 9.609 3.482 1 92.06 84 GLY A C 1
ATOM 655 O O . GLY A 1 84 ? -12.102 9.273 4.402 1 92.06 84 GLY A O 1
ATOM 656 N N . CYS A 1 85 ? -14.141 9.438 3.475 1 92.38 85 CYS A N 1
ATOM 657 C CA . CYS A 1 85 ? -14.852 9.047 4.691 1 92.38 85 CYS A CA 1
ATOM 658 C C . CYS A 1 85 ? -14.5 7.617 5.09 1 92.38 85 CYS A C 1
ATOM 660 O O . CYS A 1 85 ? -14.406 7.305 6.277 1 92.38 85 CYS A O 1
ATOM 662 N N . TYR A 1 86 ? -14.328 6.789 4.137 1 91.06 86 TYR A N 1
ATOM 663 C CA . TYR A 1 86 ? -14 5.402 4.449 1 91.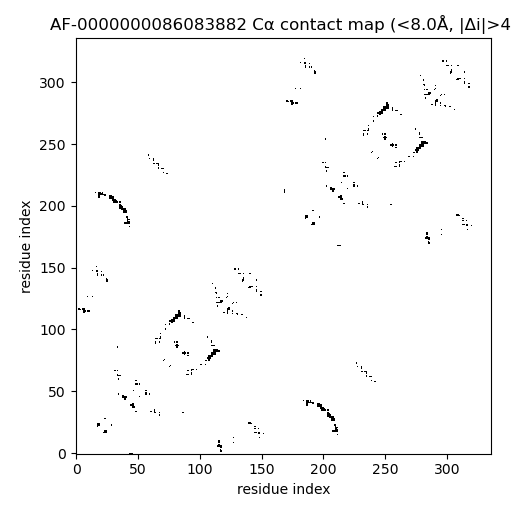06 86 TYR A CA 1
ATOM 664 C C . TYR A 1 86 ? -12.711 5.316 5.25 1 91.06 86 TYR A C 1
ATOM 666 O O . TYR A 1 86 ? -12.664 4.664 6.297 1 91.06 86 TYR A O 1
ATOM 674 N N . ALA A 1 87 ? -11.695 5.98 4.746 1 93.5 87 ALA A N 1
ATOM 675 C CA . ALA A 1 87 ? -10.406 5.949 5.426 1 93.5 87 ALA A CA 1
ATOM 676 C C . ALA A 1 87 ? -10.5 6.559 6.82 1 93.5 87 ALA A C 1
ATOM 678 O O . ALA A 1 87 ? -9.938 6.023 7.777 1 93.5 87 ALA A O 1
ATOM 679 N N . ARG A 1 88 ? -11.188 7.711 6.914 1 96 88 ARG A N 1
ATOM 680 C CA . ARG A 1 88 ? -11.406 8.32 8.227 1 96 88 ARG A CA 1
ATOM 681 C C . ARG A 1 88 ? -12.102 7.352 9.172 1 96 88 ARG A C 1
ATOM 683 O O . ARG A 1 88 ? -11.656 7.156 10.305 1 96 88 ARG A O 1
ATOM 690 N N . ASP A 1 89 ? -13.148 6.73 8.703 1 95.5 89 ASP A N 1
ATOM 691 C CA . ASP A 1 89 ? -13.945 5.848 9.555 1 95.5 89 ASP A CA 1
ATOM 692 C C . ASP A 1 89 ? -13.133 4.629 9.992 1 95.5 89 ASP A C 1
ATOM 694 O O . ASP A 1 89 ? -13.281 4.152 11.117 1 95.5 89 ASP A O 1
ATOM 698 N N . ARG A 1 90 ? -12.32 4.098 9.078 1 94.62 90 ARG A N 1
ATOM 699 C CA . ARG A 1 90 ? -11.469 2.967 9.43 1 94.62 90 ARG A CA 1
ATOM 700 C C . ARG A 1 90 ? -10.461 3.354 10.516 1 94.62 90 ARG A C 1
ATOM 702 O O . ARG A 1 90 ? -10.203 2.576 11.43 1 94.62 90 ARG A O 1
ATOM 709 N N . ALA A 1 91 ? -9.867 4.551 10.367 1 96.62 91 ALA A N 1
ATOM 710 C CA . ALA A 1 91 ? -8.938 5.035 11.383 1 96.62 91 ALA A CA 1
ATOM 711 C C . ALA A 1 91 ? -9.625 5.145 12.742 1 96.62 91 ALA A C 1
ATOM 713 O O . ALA A 1 91 ? -9.086 4.684 13.758 1 96.62 91 ALA A O 1
ATOM 714 N N . LEU A 1 92 ? -10.812 5.699 12.766 1 96.5 92 LEU A N 1
ATOM 715 C CA . LEU A 1 92 ? -11.57 5.855 14 1 96.5 92 LEU A CA 1
ATOM 716 C C . LEU A 1 92 ? -11.914 4.496 14.602 1 96.5 92 LEU A C 1
ATOM 718 O O . LEU A 1 92 ? -11.773 4.289 15.812 1 96.5 92 LEU A O 1
ATOM 722 N N . ALA A 1 93 ? -12.367 3.604 13.758 1 94.81 93 ALA A N 1
ATOM 723 C CA . ALA A 1 93 ? -12.727 2.264 14.219 1 94.81 93 ALA A CA 1
ATOM 724 C C . ALA A 1 93 ? -11.516 1.549 14.82 1 94.81 93 ALA A C 1
ATOM 726 O O . ALA A 1 93 ? -11.617 0.942 15.891 1 94.81 93 ALA A O 1
ATOM 727 N N . ALA A 1 94 ? -10.422 1.592 14.109 1 94.69 94 ALA A N 1
ATOM 728 C CA . ALA A 1 94 ? -9.211 0.953 14.609 1 94.69 94 ALA A CA 1
ATOM 729 C C . ALA A 1 94 ? -8.812 1.526 15.969 1 94.69 94 ALA A C 1
ATOM 731 O O . ALA A 1 94 ? -8.516 0.778 16.906 1 94.69 94 ALA A O 1
ATOM 732 N N . LEU A 1 95 ? -8.828 2.836 16.078 1 94.62 95 LEU A N 1
ATOM 733 C CA . LEU A 1 95 ? -8.406 3.516 17.297 1 94.62 95 LEU A CA 1
ATOM 734 C C . LEU A 1 95 ? -9.344 3.184 18.453 1 94.62 95 LEU A C 1
ATOM 736 O O . LEU A 1 95 ? -8.914 3.148 19.609 1 94.62 95 LEU A O 1
ATOM 740 N N . SER A 1 96 ? -10.547 2.936 18.156 1 93.19 96 SER A N 1
ATOM 741 C CA . SER A 1 96 ? -11.531 2.646 19.188 1 93.19 96 SER A CA 1
ATOM 742 C C . SER A 1 96 ? -11.289 1.273 19.812 1 93.19 96 SER A C 1
ATOM 744 O O . SER A 1 96 ? -11.766 0.995 20.906 1 93.19 96 SER A O 1
ATOM 746 N N . THR A 1 97 ? -10.625 0.438 19.062 1 87.62 97 THR A N 1
ATOM 747 C CA . THR A 1 97 ? -10.383 -0.914 19.562 1 87.62 97 THR A CA 1
ATOM 748 C C . THR A 1 97 ? -9.016 -1.012 20.219 1 87.62 97 THR A C 1
ATOM 750 O O . THR A 1 97 ? -8.648 -2.064 20.75 1 87.62 97 THR A O 1
ATOM 753 N N . ALA A 1 98 ? -8.336 0.026 20.047 1 80.06 98 ALA A N 1
ATOM 754 C CA . ALA A 1 98 ? -6.953 0.001 20.516 1 80.06 98 ALA A CA 1
ATOM 755 C C . ALA A 1 98 ? -6.887 -0.13 22.031 1 80.06 98 ALA A C 1
ATOM 757 O O . ALA A 1 98 ? -7.5 0.659 22.766 1 80.06 98 ALA A O 1
ATOM 758 N N . GLU A 1 99 ? -6.52 -1.352 22.469 1 72 99 GLU A N 1
ATOM 759 C CA . GLU A 1 99 ? -6.254 -1.587 23.891 1 72 99 GLU A CA 1
ATOM 760 C C . GLU A 1 99 ? -4.754 -1.59 24.172 1 72 99 GLU A C 1
ATOM 762 O O . GLU A 1 99 ? -3.961 -2.045 23.359 1 72 99 GLU A O 1
ATOM 767 N N . GLY A 1 100 ? -4.367 -0.949 25.25 1 63.56 100 GLY A N 1
ATOM 768 C CA . GLY A 1 100 ? -3.016 -1.161 25.75 1 63.56 100 GLY A CA 1
ATOM 769 C C . GLY A 1 100 ? -1.984 -0.3 25.031 1 63.56 100 GLY A C 1
ATOM 770 O O . GLY A 1 100 ? -0.86 -0.742 24.797 1 63.56 100 GLY A O 1
ATOM 771 N N . TRP A 1 101 ? -2.371 0.78 24.453 1 68.06 101 TRP A N 1
ATOM 772 C CA . TRP A 1 101 ? -1.354 1.66 23.891 1 68.06 101 TRP A CA 1
ATOM 773 C C . TRP A 1 101 ? -0.221 1.894 24.891 1 68.06 101 TRP A C 1
ATOM 775 O O . TRP A 1 101 ? -0.427 1.825 26.094 1 68.06 101 TRP A O 1
ATOM 785 N N . ALA A 1 102 ? 1.01 1.754 24.266 1 65.88 102 ALA A N 1
ATOM 786 C CA . ALA A 1 102 ? 2.166 1.996 25.109 1 65.88 102 ALA A CA 1
ATOM 787 C C . ALA A 1 102 ? 1.932 3.197 26.031 1 65.88 102 ALA A C 1
ATOM 789 O O . ALA A 1 102 ? 1.119 4.07 25.719 1 65.88 102 ALA A O 1
ATOM 790 N N . ALA A 1 103 ? 2.555 3.084 27.062 1 71 103 ALA A N 1
ATOM 791 C CA . ALA A 1 103 ? 2.531 4.211 28 1 71 103 ALA A CA 1
ATOM 792 C C . ALA A 1 103 ? 2.889 5.516 27.281 1 71 103 ALA A C 1
ATOM 794 O O . ALA A 1 103 ? 3.84 5.559 26.5 1 71 103 ALA A O 1
ATOM 795 N N . GLY A 1 104 ? 1.987 6.535 27.359 1 73.81 104 GLY A N 1
ATOM 796 C CA . GLY A 1 104 ? 2.254 7.852 26.797 1 73.81 104 GLY A CA 1
ATOM 797 C C . GLY A 1 104 ? 1.633 8.055 25.422 1 73.81 104 GLY A C 1
ATOM 798 O O . GLY A 1 104 ? 1.802 9.117 24.812 1 73.81 104 GLY A O 1
ATOM 799 N N . PHE A 1 105 ? 0.993 6.949 24.969 1 78.88 105 PHE A N 1
ATOM 800 C CA . PHE A 1 105 ? 0.343 7.125 23.672 1 78.88 105 PHE A CA 1
ATOM 801 C C . PHE A 1 105 ? -0.879 8.023 23.797 1 78.88 105 PHE A C 1
ATOM 803 O O . PHE A 1 105 ? -1.735 7.805 24.656 1 78.88 105 PHE A O 1
ATOM 810 N N . THR A 1 106 ? -0.837 9.133 23.094 1 84.25 106 THR A N 1
ATOM 811 C CA . THR A 1 106 ? -2.004 9.992 22.938 1 84.25 106 THR A CA 1
ATOM 812 C C . THR A 1 106 ? -2.641 9.781 21.562 1 84.25 106 THR A C 1
ATOM 814 O O . THR A 1 106 ? -1.971 9.898 20.531 1 84.25 106 THR A O 1
ATOM 817 N N . PRO A 1 107 ? -3.914 9.352 21.562 1 88.38 107 PRO A N 1
ATOM 818 C CA . PRO A 1 107 ? -4.559 9.164 20.25 1 88.38 107 PRO A CA 1
ATOM 819 C C . PRO A 1 107 ? -4.512 10.422 19.391 1 88.38 107 PRO A C 1
ATOM 821 O O . PRO A 1 107 ? -4.691 11.531 19.906 1 88.38 107 PRO A O 1
ATOM 824 N N . PRO A 1 108 ? -4.219 10.195 18.234 1 93.81 108 PRO A N 1
ATOM 825 C CA . PRO A 1 108 ? -4.184 11.359 17.34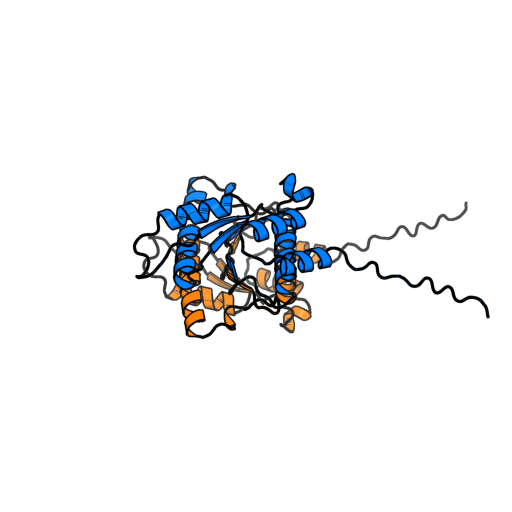4 1 93.81 108 PRO A CA 1
ATOM 826 C C . PRO A 1 108 ? -5.57 11.938 17.078 1 93.81 108 PRO A C 1
ATOM 828 O O . PRO A 1 108 ? -6.574 11.234 17.219 1 93.81 108 PRO A O 1
ATOM 831 N N . ARG A 1 109 ? -5.555 13.219 16.703 1 95.44 109 ARG A N 1
ATOM 832 C CA . ARG A 1 109 ? -6.734 13.797 16.062 1 95.44 109 ARG A CA 1
ATOM 833 C C . ARG A 1 109 ? -7.004 13.133 14.711 1 95.44 109 ARG A C 1
ATOM 835 O O . ARG A 1 109 ? -6.07 12.859 13.953 1 95.44 109 ARG A O 1
ATOM 842 N N . VAL A 1 110 ? -8.305 12.828 14.492 1 97.12 110 VAL A N 1
ATOM 843 C CA . VAL A 1 110 ? -8.648 12.203 13.211 1 97.12 110 VAL A CA 1
ATOM 844 C C . VAL A 1 110 ? -9.508 13.156 12.383 1 97.12 110 VAL A C 1
ATOM 846 O O . VAL A 1 110 ? -10.555 13.617 12.844 1 97.12 110 VAL A O 1
ATOM 849 N N . LEU A 1 111 ? -9.008 13.516 11.203 1 97.25 111 LEU A N 1
ATOM 850 C CA . LEU A 1 111 ? -9.695 14.422 10.281 1 97.25 111 LEU A CA 1
ATOM 851 C C . LEU A 1 111 ? -10.047 13.703 8.984 1 97.25 111 LEU A C 1
ATOM 853 O O . LEU A 1 111 ? -9.664 12.547 8.781 1 97.25 111 LEU A O 1
ATOM 857 N N . CYS A 1 112 ? -10.844 14.398 8.109 1 97.06 112 CYS A N 1
ATOM 858 C CA . CYS A 1 112 ? -11.258 13.82 6.832 1 97.06 112 CYS A CA 1
ATOM 859 C C . CYS A 1 112 ? -11.031 14.805 5.691 1 97.06 112 CYS A C 1
ATOM 861 O O . CYS A 1 112 ? -11.555 15.922 5.719 1 97.06 112 CYS A O 1
ATOM 863 N N . LEU A 1 113 ? -10.203 14.422 4.832 1 94.62 113 LEU A N 1
ATOM 864 C CA . LEU A 1 113 ? -10.039 15.148 3.574 1 94.62 113 LEU A CA 1
ATOM 865 C C . LEU A 1 113 ? -10.93 14.555 2.488 1 94.62 113 LEU A C 1
ATOM 867 O O . LEU A 1 113 ? -11.031 13.328 2.359 1 94.62 113 LEU A O 1
ATOM 871 N N . THR A 1 114 ? -11.539 15.406 1.735 1 92.81 114 THR A N 1
ATOM 872 C CA . THR A 1 114 ? -12.375 14.938 0.639 1 92.81 114 THR A CA 1
ATOM 873 C C . THR A 1 114 ? -11.586 14.039 -0.305 1 92.81 114 THR A C 1
ATOM 875 O O . THR A 1 114 ? -10.445 14.352 -0.661 1 92.81 114 THR A O 1
ATOM 878 N N . HIS A 1 115 ? -12.156 12.922 -0.647 1 90.62 115 HIS A N 1
ATOM 879 C CA . HIS A 1 115 ? -11.461 11.969 -1.508 1 90.62 115 HIS A CA 1
ATOM 880 C C . HIS A 1 115 ? -11.312 12.516 -2.924 1 90.62 115 HIS A C 1
ATOM 882 O O . HIS A 1 115 ? -12.242 13.102 -3.471 1 90.62 115 HIS A O 1
ATOM 888 N N . PRO A 1 116 ? -10.195 12.281 -3.584 1 88.81 116 PRO A N 1
ATOM 889 C CA . PRO A 1 116 ? -9.93 12.844 -4.906 1 88.81 116 PRO A CA 1
ATOM 890 C C . PRO A 1 116 ? -10.609 12.062 -6.031 1 88.81 116 PRO A C 1
ATOM 892 O O . PRO A 1 116 ? -10.438 12.391 -7.207 1 88.81 116 PRO A O 1
ATOM 895 N N . SER A 1 117 ? -11.336 11.086 -5.789 1 80.94 117 SER A N 1
ATOM 896 C CA . SER A 1 117 ? -11.945 10.25 -6.816 1 80.94 117 SER A CA 1
ATOM 897 C C . SER A 1 117 ? -12.852 11.07 -7.73 1 80.94 117 SER A C 1
ATOM 899 O O . SER A 1 117 ? -13.633 11.891 -7.262 1 80.94 117 SER A O 1
ATOM 901 N N . PRO A 1 118 ? -12.703 10.805 -9.016 1 72.19 118 PRO A N 1
ATOM 902 C CA . PRO A 1 118 ? -13.562 11.516 -9.961 1 72.19 118 PRO A CA 1
ATOM 903 C C . PRO A 1 118 ? -15.047 11.203 -9.766 1 72.19 118 PRO A C 1
ATOM 905 O O . PRO A 1 118 ? -15.906 11.922 -10.266 1 72.19 118 PRO A O 1
ATOM 908 N N . ALA A 1 119 ? -15.242 10.086 -9.156 1 69.38 119 ALA A N 1
ATOM 909 C CA . ALA A 1 119 ? -16.625 9.695 -8.93 1 69.38 119 ALA A CA 1
ATOM 910 C C . ALA A 1 119 ? -17.344 10.695 -8.023 1 69.38 119 ALA A C 1
ATOM 912 O O . ALA A 1 119 ? -18.578 10.719 -7.969 1 69.38 119 ALA A O 1
ATOM 913 N N . SER A 1 120 ? -16.578 11.508 -7.375 1 68.12 120 SER A N 1
ATOM 914 C CA . SER A 1 120 ? -17.156 12.531 -6.512 1 68.12 120 SER A CA 1
ATOM 915 C C . SER A 1 120 ? -17.453 13.805 -7.293 1 68.12 120 SER A C 1
ATOM 917 O O . SER A 1 120 ? -16.578 14.367 -7.945 1 68.12 120 SER A O 1
ATOM 919 N N . PRO A 1 121 ? -18.688 14.164 -7.32 1 68.69 121 PRO A N 1
ATOM 920 C CA . PRO A 1 121 ? -19.016 15.414 -8.016 1 68.69 121 PRO A CA 1
ATOM 921 C C . PRO A 1 121 ? -18.188 16.594 -7.527 1 68.69 121 PRO A C 1
ATOM 923 O O . PRO A 1 121 ? -17.766 17.422 -8.336 1 68.69 121 PRO A O 1
ATOM 926 N N . LYS A 1 122 ? -17.969 16.656 -6.316 1 67.75 122 LYS A N 1
ATOM 927 C CA . LYS A 1 122 ? -17.188 17.75 -5.746 1 67.75 122 LYS A CA 1
ATOM 928 C C . LYS A 1 122 ? -15.742 17.703 -6.25 1 67.75 122 LYS A C 1
ATOM 930 O O . LYS A 1 122 ? -15.164 18.75 -6.566 1 67.75 122 LYS A O 1
ATOM 935 N N . ALA A 1 123 ? -15.234 16.531 -6.316 1 68.69 123 ALA A N 1
ATOM 936 C CA . ALA A 1 123 ? -13.859 16.359 -6.758 1 68.69 123 ALA A CA 1
ATOM 937 C C . ALA A 1 123 ? -13.695 16.75 -8.227 1 68.69 123 ALA A C 1
ATOM 939 O O . ALA A 1 123 ? -12.68 17.328 -8.609 1 68.69 123 ALA A O 1
ATOM 940 N N . ASN A 1 124 ? -14.641 16.438 -8.938 1 67.94 124 ASN A N 1
ATOM 941 C CA . ASN A 1 124 ? -14.578 16.734 -10.367 1 67.94 124 ASN A CA 1
ATOM 942 C C . ASN A 1 124 ? -14.531 18.234 -10.625 1 67.94 124 ASN A C 1
ATOM 944 O O . ASN A 1 124 ? -13.969 18.672 -11.633 1 67.94 124 ASN A O 1
ATOM 948 N N . ARG A 1 125 ? -15.086 18.969 -9.828 1 68.38 125 ARG A N 1
ATOM 949 C CA . ARG A 1 125 ? -15.156 20.422 -10.047 1 68.38 125 ARG A CA 1
ATOM 950 C C . ARG A 1 125 ? -13.945 21.125 -9.453 1 68.38 125 ARG A C 1
ATOM 952 O O . ARG A 1 125 ? -13.883 22.359 -9.438 1 68.38 125 ARG A O 1
ATOM 959 N N . GLY A 1 126 ? -12.977 20.391 -9.047 1 85.56 126 GLY A N 1
ATOM 960 C CA . GLY A 1 126 ? -11.773 21.047 -8.555 1 85.56 126 GLY A CA 1
ATOM 961 C C . GLY A 1 126 ? -11.281 20.5 -7.234 1 85.56 126 GLY A C 1
ATOM 962 O O . GLY A 1 126 ? -11.188 21.219 -6.246 1 85.56 126 GLY A O 1
ATOM 963 N N . TRP A 1 127 ? -10.969 19.422 -7.145 1 89.38 127 TRP A N 1
ATOM 964 C CA . TRP A 1 127 ? -10.523 18.734 -5.938 1 89.38 127 TRP A CA 1
ATOM 965 C C . TRP A 1 127 ? -9.305 19.406 -5.332 1 89.38 127 TRP A C 1
ATOM 967 O O . TRP A 1 127 ? -9.18 19.516 -4.109 1 89.38 127 TRP A O 1
ATOM 977 N N . HIS A 1 128 ? -8.508 19.922 -6.188 1 89.69 128 HIS A N 1
ATOM 978 C CA . HIS A 1 128 ? -7.266 20.516 -5.715 1 89.69 128 HIS A CA 1
ATOM 979 C C . HIS A 1 128 ? -7.535 21.703 -4.809 1 89.69 128 HIS A C 1
ATOM 981 O O . HIS A 1 128 ? -7.027 21.766 -3.686 1 89.69 128 HIS A O 1
ATOM 987 N N . ALA A 1 129 ? -8.273 22.609 -5.328 1 90.06 129 ALA A N 1
ATOM 988 C CA . ALA A 1 129 ? -8.617 23.812 -4.559 1 90.06 129 ALA A CA 1
ATOM 989 C C . ALA A 1 129 ? -9.367 23.438 -3.281 1 90.06 129 ALA A C 1
ATOM 991 O O . ALA A 1 129 ? -9.141 24.031 -2.229 1 90.06 129 ALA A O 1
ATOM 992 N N . LEU A 1 130 ? -10.234 22.562 -3.371 1 92 130 LEU A N 1
ATOM 993 C CA . LEU A 1 130 ? -10.992 22.094 -2.215 1 92 130 LEU A CA 1
ATOM 994 C C . LEU A 1 130 ? -10.07 21.484 -1.171 1 92 130 LEU A C 1
ATOM 996 O O . LEU A 1 130 ? -10.18 21.781 0.018 1 92 130 LEU A O 1
ATOM 1000 N N . ALA A 1 131 ? -9.219 20.656 -1.56 1 93.19 131 ALA A N 1
ATOM 1001 C CA . ALA A 1 131 ? -8.281 20 -0.665 1 93.19 131 ALA A CA 1
ATOM 1002 C C . ALA A 1 131 ? -7.395 21 0.056 1 93.19 131 ALA A C 1
ATOM 1004 O O . ALA A 1 131 ? -7.16 20.891 1.261 1 93.19 131 ALA A O 1
ATOM 1005 N N . LEU A 1 132 ? -6.922 21.953 -0.671 1 91.06 132 LEU A N 1
ATOM 1006 C CA . LEU A 1 132 ? -6.086 22.984 -0.07 1 91.06 132 LEU A CA 1
ATOM 1007 C C . LEU A 1 132 ? -6.859 23.75 0.997 1 91.06 132 LEU A C 1
ATOM 1009 O O . LEU A 1 132 ? -6.336 24 2.086 1 91.06 132 LEU A O 1
ATOM 1013 N N . SER A 1 133 ? -8.055 24.109 0.597 1 93.25 133 SER A N 1
ATOM 1014 C CA . SER A 1 133 ? -8.906 24.828 1.541 1 93.25 133 SER A CA 1
ATOM 1015 C C . SER A 1 133 ? -9.156 24 2.801 1 93.25 133 SER A C 1
ATOM 1017 O O . SER A 1 133 ? -9.148 24.531 3.91 1 93.25 133 SER A O 1
ATOM 1019 N N . GLU A 1 134 ? -9.391 22.781 2.711 1 94.5 134 GLU A N 1
ATOM 1020 C CA . GLU A 1 134 ? -9.617 21.891 3.85 1 94.5 134 GLU A CA 1
ATOM 1021 C C . GLU A 1 134 ? -8.359 21.766 4.707 1 94.5 134 GLU A C 1
ATOM 1023 O O . GLU A 1 134 ? -8.422 21.859 5.934 1 94.5 134 GLU A O 1
ATOM 1028 N N . LEU A 1 135 ? -7.262 21.562 4.082 1 92.31 135 LEU A N 1
ATOM 1029 C CA . LEU A 1 135 ? -6.008 21.422 4.812 1 92.31 135 LEU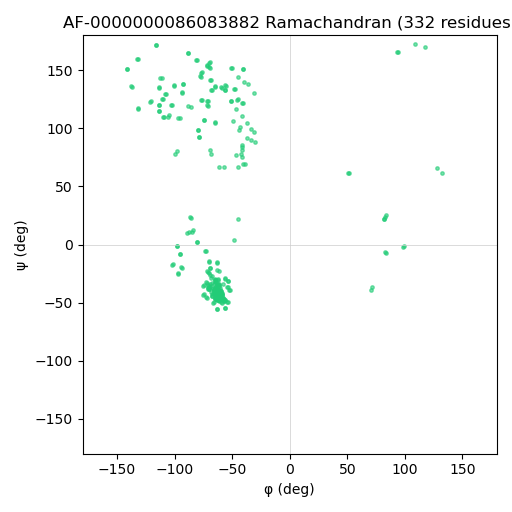 A CA 1
ATOM 1030 C C . LEU A 1 135 ? -5.699 22.703 5.594 1 92.31 135 LEU A C 1
ATOM 1032 O O . LEU A 1 135 ? -5.191 22.641 6.719 1 92.31 135 LEU A O 1
ATOM 1036 N N . LEU A 1 136 ? -5.977 23.812 4.988 1 91.56 136 LEU A N 1
ATOM 1037 C CA . LEU A 1 136 ? -5.812 25.094 5.668 1 91.56 136 LEU A CA 1
ATOM 1038 C C . LEU A 1 136 ? -6.734 25.188 6.879 1 91.56 136 LEU A C 1
ATOM 1040 O O . LEU A 1 136 ? -6.301 25.578 7.969 1 91.56 136 LEU A O 1
ATOM 1044 N N . SER A 1 137 ? -7.965 24.844 6.648 1 95.12 137 SER A N 1
ATOM 1045 C CA . SER A 1 137 ? -8.945 24.891 7.73 1 95.12 137 SER A CA 1
ATOM 1046 C C . SER A 1 137 ? -8.57 23.953 8.867 1 95.12 137 SER A C 1
ATOM 1048 O O . SER A 1 137 ? -8.883 24.203 10.031 1 95.12 137 SER A O 1
ATOM 1050 N N . PHE A 1 138 ? -7.977 22.828 8.523 1 93.94 138 PHE A N 1
ATOM 1051 C CA . PHE A 1 138 ? -7.527 21.844 9.516 1 93.94 138 PHE A CA 1
ATOM 1052 C C . PHE A 1 138 ? -6.348 22.406 10.312 1 93.94 138 PHE A C 1
ATOM 1054 O O . PHE A 1 138 ? -5.992 21.844 11.359 1 93.94 138 PHE A O 1
ATOM 1061 N N . GLY A 1 139 ? -5.625 23.422 9.797 1 90.81 139 GLY A N 1
ATOM 1062 C CA . GLY A 1 139 ? -4.418 23.938 10.414 1 90.81 139 GLY A CA 1
ATOM 1063 C C . GLY A 1 139 ? -3.182 23.125 10.094 1 90.81 139 GLY A C 1
ATOM 1064 O O . GLY A 1 139 ? -2.201 23.156 10.844 1 90.81 139 GLY A O 1
ATOM 1065 N N . LEU A 1 140 ? -3.27 22.406 9.016 1 89.56 140 LEU A N 1
ATOM 1066 C CA . LEU A 1 140 ? -2.172 21.5 8.688 1 89.56 140 LEU A CA 1
ATOM 1067 C C . LEU A 1 140 ? -1.188 22.156 7.73 1 89.56 140 LEU A C 1
ATOM 1069 O O . LEU A 1 140 ? -0.064 21.688 7.562 1 89.56 140 LEU A O 1
ATOM 1073 N N . ILE A 1 141 ? -1.61 23.188 7.059 1 88.25 141 ILE A N 1
ATOM 1074 C CA . ILE A 1 141 ? -0.711 23.953 6.199 1 88.25 141 ILE A CA 1
ATOM 1075 C C . ILE A 1 141 ? -0.886 25.438 6.469 1 88.25 141 ILE A C 1
ATOM 1077 O O . ILE A 1 141 ? -1.915 25.875 7 1 88.25 141 ILE A O 1
ATOM 1081 N N . SER A 1 142 ? 0.131 26.188 6.09 1 88 142 SER A N 1
ATOM 1082 C CA . SER A 1 142 ? 0.053 27.625 6.246 1 88 142 SER A CA 1
ATOM 1083 C C . SER A 1 142 ? -0.584 28.281 5.027 1 88 142 SER A C 1
ATOM 1085 O O . SER A 1 142 ? -0.697 27.672 3.969 1 88 142 SER A O 1
ATOM 1087 N N . THR A 1 143 ? -0.97 29.531 5.258 1 89.19 143 THR A N 1
ATOM 1088 C CA . THR A 1 143 ? -1.518 30.312 4.148 1 89.19 143 THR A CA 1
ATOM 1089 C C . THR A 1 143 ? -0.488 30.453 3.033 1 89.19 143 THR A C 1
ATOM 1091 O O . THR A 1 143 ? -0.836 30.422 1.851 1 89.19 143 THR A O 1
ATOM 1094 N N . GLU A 1 144 ? 0.715 30.609 3.406 1 86.12 144 GLU A N 1
ATOM 1095 C CA . GLU A 1 144 ? 1.793 30.75 2.434 1 86.12 144 GLU A CA 1
ATOM 1096 C C . GLU A 1 144 ? 1.962 29.484 1.601 1 86.12 144 GLU A C 1
ATOM 1098 O O . GLU A 1 144 ? 2.117 29.562 0.379 1 86.12 144 GLU A O 1
ATOM 1103 N N . THR A 1 145 ? 1.853 28.375 2.273 1 82.94 145 THR A N 1
ATOM 1104 C CA . THR A 1 145 ? 1.993 27.094 1.581 1 82.94 145 THR A CA 1
ATOM 1105 C C . THR A 1 145 ? 0.831 26.875 0.618 1 82.94 145 THR A C 1
ATOM 1107 O O . THR A 1 145 ? 1.031 26.422 -0.51 1 82.94 145 THR A O 1
ATOM 1110 N N . ALA A 1 146 ? -0.345 27.203 1.102 1 87.12 146 ALA A N 1
ATOM 1111 C CA . ALA A 1 146 ? -1.526 27.062 0.256 1 87.12 146 ALA A CA 1
ATOM 1112 C C . ALA A 1 146 ? -1.426 27.938 -0.986 1 87.12 146 ALA A C 1
ATOM 1114 O O . ALA A 1 146 ? -1.771 27.516 -2.09 1 87.12 146 ALA A O 1
ATOM 1115 N N . ALA A 1 147 ? -0.948 29.109 -0.751 1 87.25 147 ALA A N 1
ATOM 1116 C CA . ALA A 1 147 ? -0.803 30.047 -1.866 1 87.25 147 ALA A CA 1
ATOM 1117 C C . ALA A 1 147 ? 0.219 29.547 -2.879 1 87.25 147 ALA A C 1
ATOM 1119 O O . ALA A 1 147 ? -0.013 29.609 -4.09 1 87.25 147 ALA A O 1
ATOM 1120 N N . ARG A 1 148 ? 1.264 29.062 -2.441 1 84.62 148 ARG A N 1
ATOM 1121 C CA . ARG A 1 148 ? 2.309 28.531 -3.318 1 84.62 148 ARG A CA 1
ATOM 1122 C C . ARG A 1 148 ? 1.812 27.328 -4.109 1 84.62 148 ARG A C 1
ATOM 1124 O O . ARG A 1 148 ? 2.068 27.219 -5.312 1 84.62 148 ARG A O 1
ATOM 1131 N N . ALA A 1 149 ? 1.13 26.469 -3.395 1 83.12 149 ALA A N 1
ATOM 1132 C CA . ALA A 1 149 ? 0.622 25.266 -4.047 1 83.12 149 ALA A CA 1
ATOM 1133 C C . ALA A 1 149 ? -0.416 25.625 -5.109 1 83.12 149 ALA A C 1
ATOM 1135 O O . ALA A 1 149 ? -0.478 24.969 -6.16 1 83.12 149 ALA A O 1
ATOM 1136 N N . SER A 1 150 ? -1.198 26.594 -4.824 1 82.56 150 SER A N 1
ATOM 1137 C CA . SER A 1 150 ? -2.217 27.031 -5.77 1 82.56 150 SER A CA 1
ATOM 1138 C C . SER A 1 150 ? -1.585 27.625 -7.023 1 82.56 150 SER A C 1
ATOM 1140 O O . SER A 1 150 ? -2.109 27.469 -8.125 1 82.56 150 SER A O 1
ATOM 1142 N N . ALA A 1 151 ? -0.496 28.266 -6.852 1 79.75 151 ALA A N 1
ATOM 1143 C CA . ALA A 1 151 ? 0.187 28.938 -7.949 1 79.75 151 ALA A CA 1
ATOM 1144 C C . ALA A 1 151 ? 0.83 27.938 -8.898 1 79.75 151 ALA A C 1
ATOM 1146 O O . ALA A 1 151 ? 1.023 28.234 -10.086 1 79.75 151 ALA A O 1
ATOM 1147 N N . GLN A 1 152 ? 1.288 26.844 -8.383 1 69.56 152 GLN A N 1
ATOM 1148 C CA . GLN A 1 152 ? 1.952 25.828 -9.195 1 69.56 152 GLN A CA 1
ATOM 1149 C C . GLN A 1 152 ? 0.97 25.156 -10.156 1 69.56 152 GLN A C 1
ATOM 1151 O O . GLN A 1 152 ? 1.379 24.547 -11.141 1 69.56 152 GLN A O 1
ATOM 1156 N N . LEU A 1 153 ? -0.286 25.062 -9.914 1 63.31 153 LEU A N 1
ATOM 1157 C CA . LEU A 1 153 ? -1.295 24.516 -10.812 1 63.31 153 LEU A CA 1
ATOM 1158 C C . LEU A 1 153 ? -1.403 25.328 -12.086 1 63.31 153 LEU A C 1
ATOM 1160 O O . LEU A 1 153 ? -1.769 24.797 -13.141 1 63.31 153 LEU A O 1
ATOM 1164 N N . CYS A 1 154 ? -1.114 26.719 -12.094 1 54.5 154 CYS A N 1
ATOM 1165 C CA . CYS A 1 154 ? -1.174 27.609 -13.242 1 54.5 154 CYS A CA 1
ATOM 1166 C C . CYS A 1 154 ? 0.216 27.844 -13.828 1 54.5 154 CYS A C 1
ATOM 1168 O O . CYS A 1 154 ? 0.989 28.641 -13.297 1 54.5 154 CYS A O 1
ATOM 1170 N N . PRO A 1 155 ? 0.717 26.906 -14.578 1 48.5 155 PRO A N 1
ATOM 1171 C CA . PRO A 1 155 ? 2.014 27.344 -15.102 1 48.5 155 PRO A CA 1
ATOM 1172 C C . PRO A 1 155 ? 1.991 28.781 -15.625 1 48.5 155 PRO A C 1
ATOM 1174 O O . PRO A 1 155 ? 0.948 29.266 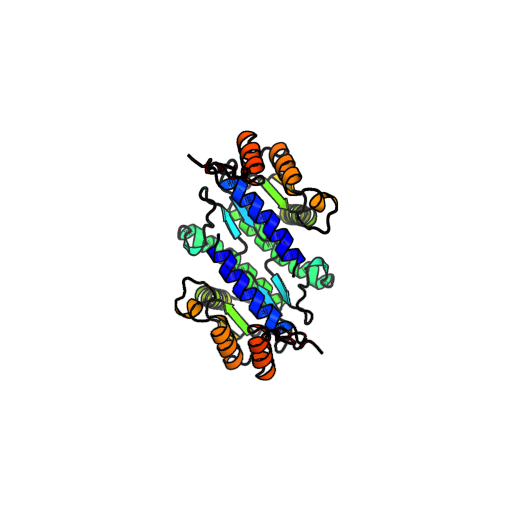-16.078 1 48.5 155 PRO A O 1
ATOM 1177 N N . PRO A 1 156 ? 2.943 29.578 -15.062 1 35.91 156 PRO A N 1
ATOM 1178 C CA . PRO A 1 156 ? 2.914 30.891 -15.727 1 35.91 156 PRO A CA 1
ATOM 1179 C C . PRO A 1 156 ? 2.74 30.781 -17.234 1 35.91 156 PRO A C 1
ATOM 1181 O O . PRO A 1 156 ? 3.172 29.797 -17.844 1 35.91 156 PRO A O 1
ATOM 1184 N N . ALA A 1 157 ? 1.761 31.344 -17.75 1 40.41 157 ALA A N 1
ATOM 1185 C CA . ALA A 1 157 ? 1.67 31.5 -19.188 1 40.41 157 ALA A CA 1
ATOM 1186 C C . ALA A 1 157 ? 3.02 31.891 -19.797 1 40.41 157 ALA A C 1
ATOM 1188 O O . ALA A 1 157 ? 3.643 32.875 -19.344 1 40.41 157 ALA A O 1
ATOM 1189 N N . THR A 1 158 ? 3.844 30.922 -20.047 1 38.75 158 THR A N 1
ATOM 1190 C CA . THR A 1 158 ? 4.988 31.344 -20.844 1 38.75 158 THR A CA 1
ATOM 1191 C C . THR A 1 158 ? 4.605 32.469 -21.781 1 38.75 158 THR A C 1
ATOM 1193 O O . THR A 1 158 ? 3.682 32.344 -22.594 1 38.75 158 THR A O 1
ATOM 1196 N N . ARG A 1 159 ? 4.844 33.688 -21.438 1 36.16 159 ARG A N 1
ATOM 1197 C CA . ARG A 1 159 ? 4.855 34.781 -22.391 1 36.16 159 ARG A CA 1
ATOM 1198 C C . ARG A 1 159 ? 5.617 34.406 -23.656 1 36.16 159 ARG A C 1
ATOM 1200 O O . ARG A 1 159 ? 6.84 34.25 -23.641 1 36.16 159 ARG A O 1
ATOM 1207 N N . GLU A 1 160 ? 5.105 33.469 -24.406 1 38.22 160 GLU A N 1
ATOM 1208 C CA . GLU A 1 160 ? 5.656 33.469 -25.766 1 38.22 160 GLU A CA 1
ATOM 1209 C C . GLU A 1 160 ? 5.801 34.906 -26.281 1 38.22 160 GLU A C 1
ATOM 1211 O O . GLU A 1 160 ? 4.809 35.625 -26.438 1 38.22 160 GLU A O 1
ATOM 1216 N N . ALA A 1 161 ? 6.934 35.656 -25.875 1 35.81 161 ALA A N 1
ATOM 1217 C CA . ALA A 1 161 ? 7.395 36.906 -26.484 1 35.81 161 ALA A CA 1
ATOM 1218 C C . ALA A 1 161 ? 7.203 36.875 -27.984 1 35.81 161 ALA A C 1
ATOM 1220 O O . ALA A 1 161 ? 7.723 36 -28.688 1 35.81 161 ALA A O 1
ATOM 1221 N N . ALA A 1 162 ? 6.074 37.344 -28.438 1 36.62 162 ALA A N 1
ATOM 1222 C CA . ALA A 1 162 ? 5.758 37.75 -29.797 1 36.62 162 ALA A CA 1
ATOM 1223 C C . ALA A 1 162 ? 6.871 38.594 -30.391 1 36.62 162 ALA A C 1
ATOM 1225 O O . ALA A 1 162 ? 6.84 39.844 -30.266 1 36.62 162 ALA A O 1
ATOM 1226 N N . GLU A 1 163 ? 8.141 38.469 -29.812 1 35.97 163 GLU A N 1
ATOM 1227 C CA . GLU A 1 163 ? 9.07 39.344 -30.516 1 35.97 163 GLU A CA 1
ATOM 1228 C C . GLU A 1 163 ? 9.125 39.031 -32 1 35.97 163 GLU A C 1
ATOM 1230 O O . GLU A 1 163 ? 9.625 37.969 -32.406 1 35.97 163 GLU A O 1
ATOM 1235 N N . SER A 1 164 ? 7.992 39.312 -32.625 1 34.41 164 SER A N 1
ATOM 1236 C CA . SER A 1 164 ? 7.973 39.5 -34.094 1 34.41 164 SER A CA 1
ATOM 1237 C C . SER A 1 164 ? 9.164 40.344 -34.531 1 34.41 164 SER A C 1
ATOM 1239 O O . SER A 1 164 ? 9.445 41.375 -33.969 1 34.41 164 SER A O 1
ATOM 1241 N N . ASP A 1 165 ? 10.203 39.656 -35.062 1 36.53 165 ASP A N 1
ATOM 1242 C CA . ASP A 1 165 ? 11.328 40.219 -35.812 1 36.53 165 ASP A CA 1
ATOM 1243 C C . ASP A 1 165 ? 10.852 41.281 -36.781 1 36.53 165 ASP A C 1
ATOM 1245 O O . ASP A 1 165 ? 10.078 40.969 -37.688 1 36.53 165 ASP A O 1
ATOM 1249 N N . ARG A 1 166 ? 10.531 42.5 -36.438 1 33.62 166 ARG A N 1
ATOM 1250 C CA . ARG A 1 166 ? 10.414 43.625 -37.375 1 33.62 166 ARG A CA 1
ATOM 1251 C C . ARG A 1 166 ? 11.617 43.656 -38.312 1 33.62 166 ARG A C 1
ATOM 1253 O O . ARG A 1 166 ? 12.758 43.469 -37.875 1 33.62 166 ARG A O 1
ATOM 1260 N N . PRO A 1 167 ? 11.32 43.469 -39.625 1 41.56 167 PRO A N 1
ATOM 1261 C CA . PRO A 1 167 ? 12.32 43.688 -40.656 1 41.56 167 PRO A CA 1
ATOM 1262 C C . PRO A 1 167 ? 13.078 45 -40.469 1 41.56 167 PRO A C 1
ATOM 1264 O O . PRO A 1 167 ? 12.461 46.062 -40.281 1 41.56 167 PRO A O 1
ATOM 1267 N N . GLY A 1 168 ? 14.102 45.094 -39.469 1 26.92 168 GLY A N 1
ATOM 1268 C CA . GLY A 1 168 ? 15 46.156 -39.906 1 26.92 168 GLY A CA 1
ATOM 1269 C C . GLY A 1 168 ? 15.688 45.812 -41.219 1 26.92 168 GLY A C 1
ATOM 1270 O O . GLY A 1 168 ? 15.781 44.656 -41.625 1 26.92 168 GLY A O 1
ATOM 1271 N N . MET B 1 1 ? 10.555 10.281 -6.312 1 43.19 1 MET B N 1
ATOM 1272 C CA . MET B 1 1 ? 9.141 10.156 -6.652 1 43.19 1 MET B CA 1
ATOM 1273 C C . MET B 1 1 ? 8.969 9.656 -8.086 1 43.19 1 MET B C 1
ATOM 1275 O O . MET B 1 1 ? 8.172 8.758 -8.344 1 43.19 1 MET B O 1
ATOM 1279 N N . LYS B 1 2 ? 9.852 10.211 -9.039 1 46.97 2 LYS B N 1
ATOM 1280 C CA . LYS B 1 2 ? 9.758 9.852 -10.453 1 46.97 2 LYS B CA 1
ATOM 1281 C C . LYS B 1 2 ? 9.992 8.359 -10.656 1 46.97 2 LYS B C 1
ATOM 1283 O O . LYS B 1 2 ? 9.242 7.703 -11.383 1 46.97 2 LYS B O 1
ATOM 1288 N N . HIS B 1 3 ? 11.008 7.883 -9.898 1 47.94 3 HIS B N 1
ATOM 1289 C CA . HIS B 1 3 ? 11.391 6.496 -10.133 1 47.94 3 HIS B CA 1
ATOM 1290 C C . HIS B 1 3 ? 10.328 5.531 -9.625 1 47.94 3 HIS B C 1
ATOM 1292 O O . HIS B 1 3 ? 10.062 4.504 -10.258 1 47.94 3 HIS B O 1
ATOM 1298 N N . LEU B 1 4 ? 9.695 5.828 -8.539 1 53.06 4 LEU B N 1
ATOM 1299 C CA . LEU B 1 4 ? 8.633 4.988 -7.992 1 53.06 4 LEU B CA 1
ATOM 1300 C C . LEU B 1 4 ? 7.434 4.949 -8.93 1 53.06 4 LEU B C 1
ATOM 1302 O O . LEU B 1 4 ? 6.824 3.895 -9.125 1 53.06 4 LEU B O 1
ATOM 1306 N N . GLN B 1 5 ? 7.285 6.047 -9.578 1 59.88 5 GLN B N 1
ATOM 1307 C CA . GLN B 1 5 ? 6.164 6.156 -10.508 1 59.88 5 GLN B CA 1
ATOM 1308 C C . GLN B 1 5 ? 6.387 5.281 -11.734 1 59.88 5 GLN B C 1
ATOM 1310 O O . GLN B 1 5 ? 5.477 4.566 -12.172 1 59.88 5 GLN B O 1
ATOM 1315 N N . VAL B 1 6 ? 7.699 5.281 -12.141 1 63.94 6 VAL B N 1
ATOM 1316 C CA . VAL B 1 6 ? 7.984 4.547 -13.367 1 63.94 6 VAL B CA 1
ATOM 1317 C C . VAL B 1 6 ? 7.938 3.047 -13.094 1 63.94 6 VAL B C 1
ATOM 1319 O O . VAL B 1 6 ? 7.367 2.283 -13.875 1 63.94 6 VAL B O 1
ATOM 1322 N N . SER B 1 7 ? 8.508 2.611 -11.984 1 73.38 7 SER B N 1
ATOM 1323 C CA . SER B 1 7 ? 8.492 1.197 -11.625 1 73.38 7 SER B CA 1
ATOM 1324 C C . SER B 1 7 ? 7.066 0.682 -11.469 1 73.38 7 SER B C 1
ATOM 1326 O O . SER B 1 7 ? 6.738 -0.405 -11.945 1 73.38 7 SER B O 1
ATOM 1328 N N . GLY B 1 8 ? 6.312 1.507 -10.844 1 76.56 8 GLY B N 1
ATOM 1329 C CA . GLY B 1 8 ? 4.914 1.138 -10.695 1 76.56 8 GLY B CA 1
ATOM 1330 C C . GLY B 1 8 ? 4.18 1.025 -12.016 1 76.56 8 GLY B C 1
ATOM 1331 O O . GLY B 1 8 ? 3.418 0.08 -12.234 1 76.56 8 GLY B O 1
ATOM 1332 N N . GLN B 1 9 ? 4.48 1.918 -12.82 1 76.94 9 GLN B N 1
ATOM 1333 C CA . GLN B 1 9 ? 3.834 1.912 -14.125 1 76.94 9 GLN B CA 1
ATOM 1334 C C . GLN B 1 9 ? 4.195 0.655 -14.914 1 76.94 9 GLN B C 1
ATOM 1336 O O . GLN B 1 9 ? 3.324 0.024 -15.516 1 76.94 9 GLN B O 1
ATOM 1341 N N . ARG B 1 10 ? 5.449 0.299 -14.953 1 81.31 10 ARG B N 1
ATOM 1342 C CA . ARG B 1 10 ? 5.895 -0.9 -15.656 1 81.31 10 ARG B CA 1
ATOM 1343 C C . ARG B 1 10 ? 5.215 -2.146 -15.102 1 81.31 10 ARG B C 1
ATOM 1345 O O . ARG B 1 10 ? 4.719 -2.982 -15.859 1 81.31 10 ARG B O 1
ATOM 1352 N N . PHE B 1 11 ? 5.156 -2.189 -13.867 1 86.38 11 PHE B N 1
ATOM 1353 C CA . PHE B 1 11 ? 4.582 -3.352 -13.203 1 86.38 11 PHE B CA 1
ATOM 1354 C C . PHE B 1 11 ? 3.094 -3.473 -13.5 1 86.38 11 PHE B C 1
ATOM 1356 O O . PHE B 1 11 ? 2.629 -4.527 -13.945 1 86.38 11 PHE B O 1
ATOM 1363 N N . TRP B 1 12 ? 2.434 -2.434 -13.328 1 81.5 12 TRP B N 1
ATOM 1364 C CA . TRP B 1 12 ? 0.985 -2.484 -13.484 1 81.5 12 TRP B CA 1
ATOM 1365 C C . TRP B 1 12 ? 0.608 -2.666 -14.953 1 81.5 12 TRP B C 1
ATOM 1367 O O . TRP B 1 12 ? -0.391 -3.316 -15.266 1 81.5 12 TRP B O 1
ATOM 1377 N N . SER B 1 13 ? 1.379 -2.088 -15.773 1 82.19 13 SER B N 1
ATOM 1378 C CA . SER B 1 13 ? 1.137 -2.299 -17.203 1 82.19 13 SER B CA 1
ATOM 1379 C C . SER B 1 13 ? 1.269 -3.771 -17.562 1 82.19 13 SER B C 1
ATOM 1381 O O . SER B 1 13 ? 0.445 -4.305 -18.312 1 82.19 13 SER B O 1
ATOM 1383 N N . LEU B 1 14 ? 2.275 -4.379 -17.125 1 85.69 14 LEU B N 1
ATOM 1384 C CA . LEU B 1 14 ? 2.455 -5.805 -17.375 1 85.69 14 LEU B CA 1
ATOM 1385 C C . LEU B 1 14 ? 1.269 -6.602 -16.844 1 85.69 14 LEU B C 1
ATOM 1387 O O . LEU B 1 14 ? 0.752 -7.488 -17.531 1 85.69 14 LEU B O 1
ATOM 1391 N N . LEU B 1 15 ? 0.875 -6.363 -15.656 1 83.44 15 LEU B N 1
ATOM 1392 C CA . LEU B 1 15 ? -0.224 -7.102 -15.039 1 83.44 15 LEU B CA 1
ATOM 1393 C C . LEU B 1 15 ? -1.508 -6.934 -15.844 1 83.44 15 LEU B C 1
ATOM 1395 O O . LEU B 1 15 ? -2.281 -7.883 -16 1 83.44 15 LEU B O 1
ATOM 1399 N N . ARG B 1 16 ? -1.697 -5.734 -16.312 1 79.31 16 ARG B N 1
ATOM 1400 C CA . ARG B 1 16 ? -2.869 -5.484 -17.141 1 79.31 16 ARG B CA 1
ATOM 1401 C C . ARG B 1 16 ? -2.824 -6.32 -18.422 1 79.31 16 ARG B C 1
ATOM 1403 O O . ARG B 1 16 ? -3.84 -6.883 -18.828 1 79.31 16 ARG B O 1
ATOM 1410 N N . GLU B 1 17 ? -1.746 -6.34 -18.969 1 81.94 17 GLU B N 1
ATOM 1411 C CA . GLU B 1 17 ? -1.583 -7.105 -20.203 1 81.94 17 GLU B CA 1
ATOM 1412 C C . GLU B 1 17 ? -1.809 -8.594 -19.969 1 81.94 17 GLU B C 1
ATOM 1414 O O . GLU B 1 17 ? -2.377 -9.289 -20.812 1 81.94 17 GLU B O 1
ATOM 1419 N N . LEU B 1 18 ? -1.36 -9.016 -18.891 1 82.69 18 LEU B N 1
ATOM 1420 C CA . LEU B 1 18 ? -1.482 -10.43 -18.562 1 82.69 18 LEU B CA 1
ATOM 1421 C C . LEU B 1 18 ? -2.936 -10.805 -18.281 1 82.69 18 LEU B C 1
ATOM 1423 O O . LEU B 1 18 ? -3.338 -11.945 -18.484 1 82.69 18 LEU B O 1
ATOM 1427 N N . THR B 1 19 ? -3.746 -9.852 -17.875 1 77.25 19 THR B N 1
ATOM 1428 C CA . THR B 1 19 ? -5.109 -10.164 -17.469 1 77.25 19 THR B CA 1
ATOM 1429 C C . THR B 1 19 ? -6.102 -9.805 -18.562 1 77.25 19 THR B C 1
ATOM 1431 O O . THR B 1 19 ? -7.293 -10.109 -18.469 1 77.25 19 THR B O 1
ATOM 1434 N N . SER B 1 20 ? -5.762 -9.031 -19.484 1 71.5 20 SER B N 1
ATOM 1435 C CA . SER B 1 20 ? -6.652 -8.555 -20.531 1 71.5 20 SER B CA 1
ATOM 1436 C C . SER B 1 20 ? -7.332 -9.711 -21.266 1 71.5 20 SER B C 1
ATOM 1438 O O . SER B 1 20 ? -8.469 -9.586 -21.719 1 71.5 20 SER B O 1
ATOM 1440 N N . GLY B 1 21 ? -6.777 -10.805 -21.531 1 63.84 21 GLY B N 1
ATOM 1441 C CA . GLY B 1 21 ? -7.375 -11.898 -22.266 1 63.84 21 GLY B CA 1
ATOM 1442 C C . GLY B 1 21 ? -8.188 -12.836 -21.391 1 63.84 21 GLY B C 1
ATOM 1443 O O . GLY B 1 21 ? -8.742 -13.82 -21.875 1 63.84 21 GLY B O 1
ATOM 1444 N N . GLY B 1 22 ? -8.664 -12.328 -20.188 1 60.47 22 GLY B N 1
ATOM 1445 C CA . GLY B 1 22 ? -9.492 -13.133 -19.297 1 60.47 22 GLY B CA 1
ATOM 1446 C C . GLY B 1 22 ? -8.727 -14.242 -18.609 1 60.47 22 GLY B C 1
ATOM 1447 O O . GLY B 1 22 ? -9.242 -14.875 -17.672 1 60.47 22 GLY B O 1
ATOM 1448 N N . GLU B 1 23 ? -7.844 -14.781 -19.328 1 54.34 23 GLU B N 1
ATOM 1449 C CA . GLU B 1 23 ? -7.164 -15.93 -18.734 1 54.34 23 GLU B CA 1
ATOM 1450 C C . GLU B 1 23 ? -6.266 -15.5 -17.578 1 54.34 23 GLU B C 1
ATOM 1452 O O . GLU B 1 23 ? -5.375 -14.664 -17.75 1 54.34 23 GLU B O 1
ATOM 1457 N N . LEU B 1 24 ? -7.012 -15.359 -16.5 1 54.91 24 LEU B N 1
ATOM 1458 C CA . LEU B 1 24 ? -6.141 -15.148 -15.359 1 54.91 24 LEU B CA 1
ATOM 1459 C C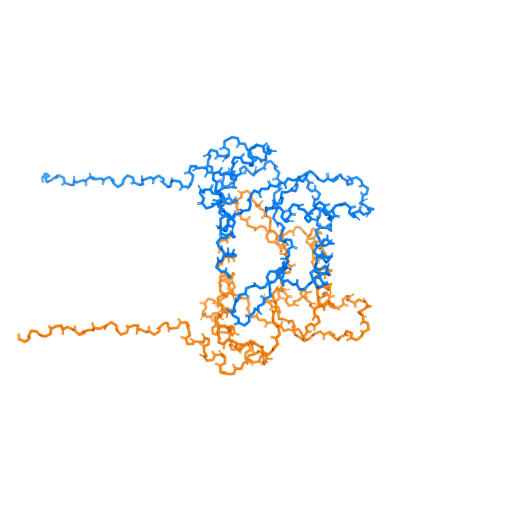 . LEU B 1 24 ? -4.973 -16.125 -15.367 1 54.91 24 LEU B C 1
ATOM 1461 O O . LEU B 1 24 ? -5.078 -17.219 -15.93 1 54.91 24 LEU B O 1
ATOM 1465 N N . LEU B 1 25 ? -3.812 -15.602 -14.906 1 60.12 25 LEU B N 1
ATOM 1466 C CA . LEU B 1 25 ? -2.76 -16.5 -14.438 1 60.12 25 LEU B CA 1
ATOM 1467 C C . LEU B 1 25 ? -3.354 -17.719 -13.734 1 60.12 25 LEU B C 1
ATOM 1469 O O . LEU B 1 25 ? -4.512 -17.688 -13.312 1 60.12 25 LEU B O 1
ATOM 1473 N N . ARG B 1 26 ? -2.965 -18.859 -13.875 1 62.56 26 ARG B N 1
ATOM 1474 C CA . ARG B 1 26 ? -3.453 -20 -13.109 1 62.56 26 ARG B CA 1
ATOM 1475 C C . ARG B 1 26 ? -3.803 -19.594 -11.688 1 62.56 26 ARG B C 1
ATOM 1477 O O . ARG B 1 26 ? -2.914 -19.438 -10.844 1 62.56 26 ARG B O 1
ATOM 1484 N N . GLY B 1 27 ? -5.215 -19.141 -11.422 1 66.44 27 GLY B N 1
ATOM 1485 C CA . GLY B 1 27 ? -5.742 -18.875 -10.094 1 66.44 27 GLY B CA 1
ATOM 1486 C C . GLY B 1 27 ? -5.98 -17.406 -9.828 1 66.44 27 GLY B C 1
ATOM 1487 O O . GLY B 1 27 ? -5.805 -16.578 -10.727 1 66.44 27 GLY B O 1
ATOM 1488 N N . PRO B 1 28 ? -6.617 -17.062 -8.664 1 76.81 28 PRO B N 1
ATOM 1489 C CA . PRO B 1 28 ? -6.77 -15.664 -8.266 1 76.81 28 PRO B CA 1
ATOM 1490 C C . PRO B 1 28 ? -5.441 -15.008 -7.906 1 76.81 28 PRO B C 1
ATOM 1492 O O . PRO B 1 28 ? -4.543 -15.664 -7.383 1 76.81 28 PRO B O 1
ATOM 1495 N N . TRP B 1 29 ? -5.312 -13.852 -8.461 1 83.5 29 TRP B N 1
ATOM 1496 C CA . TRP B 1 29 ? -4.086 -13.102 -8.195 1 83.5 29 TRP B CA 1
ATOM 1497 C C . TRP B 1 29 ? -4.371 -11.852 -7.375 1 83.5 29 TRP B C 1
ATOM 1499 O O . TRP B 1 29 ? -5.441 -11.25 -7.5 1 83.5 29 TRP B O 1
ATOM 1509 N N . PHE B 1 30 ? -3.408 -11.625 -6.531 1 87.69 30 PHE B N 1
ATOM 1510 C CA . PHE B 1 30 ? -3.463 -10.375 -5.789 1 87.69 30 PHE B CA 1
ATOM 1511 C C . PHE B 1 30 ? -2.07 -9.781 -5.625 1 87.69 30 PHE B C 1
ATOM 1513 O O . PHE B 1 30 ? -1.069 -10.492 -5.738 1 87.69 30 PHE B O 1
ATOM 1520 N N . VAL B 1 31 ? -2.076 -8.523 -5.535 1 89.75 31 VAL B N 1
ATOM 1521 C CA . VAL B 1 31 ? -0.837 -7.793 -5.27 1 89.75 31 VAL B CA 1
ATOM 1522 C C . VAL B 1 31 ? -0.854 -7.246 -3.846 1 89.75 31 VAL B C 1
ATOM 1524 O O . VAL B 1 31 ? -1.859 -6.688 -3.4 1 89.75 31 VAL B O 1
ATOM 1527 N N . HIS B 1 32 ? 0.207 -7.496 -3.096 1 92.38 32 HIS B N 1
ATOM 1528 C CA . HIS B 1 32 ? 0.385 -7 -1.735 1 92.38 32 HIS B CA 1
ATOM 1529 C C . HIS B 1 32 ? 1.542 -6.008 -1.657 1 92.38 32 HIS B C 1
ATOM 1531 O O . HIS B 1 32 ? 2.691 -6.367 -1.925 1 92.38 32 HIS B O 1
ATOM 1537 N N . ASN B 1 33 ? 1.226 -4.738 -1.343 1 89.81 33 ASN B N 1
ATOM 1538 C CA . ASN B 1 33 ? 2.279 -3.764 -1.08 1 89.81 33 ASN B CA 1
ATOM 1539 C C . ASN B 1 33 ? 2.926 -3.99 0.283 1 89.81 33 ASN B C 1
ATOM 1541 O O . ASN B 1 33 ? 2.311 -3.725 1.317 1 89.81 33 ASN B O 1
ATOM 1545 N N . TYR B 1 34 ? 4.145 -4.492 0.237 1 92.81 34 TYR B N 1
ATOM 1546 C CA . TYR B 1 34 ? 4.824 -4.902 1.462 1 92.81 34 TYR B CA 1
ATOM 1547 C C . TYR B 1 34 ? 4.906 -3.748 2.453 1 92.81 34 TYR B C 1
ATOM 1549 O O . TYR B 1 34 ? 4.523 -3.895 3.617 1 92.81 34 TYR B O 1
ATOM 1557 N N . CYS B 1 35 ? 5.434 -2.648 2.031 1 88.5 35 CYS B N 1
ATOM 1558 C CA . CYS B 1 35 ? 5.492 -1.488 2.912 1 88.5 35 CYS B CA 1
ATOM 1559 C C . CYS B 1 35 ? 4.461 -0.44 2.506 1 88.5 35 CYS B C 1
ATOM 1561 O O . CYS B 1 35 ? 4.625 0.236 1.49 1 88.5 35 CYS B O 1
ATOM 1563 N N . PRO B 1 36 ? 3.461 -0.303 3.338 1 87.38 36 PRO B N 1
ATOM 1564 C CA . PRO B 1 36 ? 2.342 0.576 2.984 1 87.38 36 PRO B CA 1
ATOM 1565 C C . PRO B 1 36 ? 2.615 2.041 3.314 1 87.38 36 PRO B C 1
ATOM 1567 O O . PRO B 1 36 ? 1.695 2.861 3.307 1 87.38 36 PRO B O 1
ATOM 1570 N N . LEU B 1 37 ? 3.916 2.365 3.625 1 86.12 37 LEU B N 1
ATOM 1571 C CA . LEU B 1 37 ? 4.234 3.701 4.113 1 86.12 37 LEU B CA 1
ATOM 1572 C C . LEU B 1 37 ? 5.098 4.457 3.111 1 86.12 37 LEU B C 1
ATOM 1574 O O . LEU B 1 37 ? 6.004 3.881 2.508 1 86.12 37 LEU B O 1
ATOM 1578 N N . ALA B 1 38 ? 4.73 5.711 2.871 1 82.31 38 ALA B N 1
ATOM 1579 C CA . ALA B 1 38 ? 5.578 6.656 2.152 1 82.31 38 ALA B CA 1
ATOM 1580 C C . ALA B 1 38 ? 5.895 7.875 3.016 1 82.31 38 ALA B C 1
ATOM 1582 O O . ALA B 1 38 ? 4.988 8.516 3.555 1 82.31 38 ALA B O 1
ATOM 1583 N N . PHE B 1 39 ? 7.211 8.141 3.217 1 79.88 39 PHE B N 1
ATOM 1584 C CA . PHE B 1 39 ? 7.641 9.297 3.99 1 79.88 39 PHE B CA 1
ATOM 1585 C C . PHE B 1 39 ? 7.914 10.484 3.076 1 79.88 39 PHE B C 1
ATOM 1587 O O . PHE B 1 39 ? 8.508 10.336 2.008 1 79.88 39 PHE B O 1
ATOM 1594 N N . LEU B 1 40 ? 7.352 11.531 3.49 1 74.44 40 LEU B N 1
ATOM 1595 C CA . LEU B 1 40 ? 7.516 12.727 2.678 1 74.44 40 LEU B CA 1
ATOM 1596 C C . LEU B 1 40 ? 8.648 13.602 3.217 1 74.44 40 LEU B C 1
ATOM 1598 O O . LEU B 1 40 ? 8.594 14.055 4.359 1 74.44 40 LEU B O 1
ATOM 1602 N N . LEU B 1 41 ? 9.789 13.648 2.461 1 70.12 41 LEU B N 1
ATOM 1603 C CA . LEU B 1 41 ? 10.883 14.555 2.793 1 70.12 41 LEU B CA 1
ATOM 1604 C C . LEU B 1 41 ? 10.586 15.961 2.283 1 70.12 41 LEU B C 1
ATOM 1606 O O . LEU B 1 41 ? 9.781 16.141 1.367 1 70.12 41 LEU B O 1
ATOM 1610 N N . PRO B 1 42 ? 11.273 16.906 2.898 1 65.88 42 PRO B N 1
ATOM 1611 C CA . PRO B 1 42 ? 11.086 18.281 2.43 1 65.88 42 PRO B CA 1
ATOM 1612 C C . PRO B 1 42 ? 11.375 18.438 0.939 1 65.88 42 PRO B C 1
ATOM 1614 O O . PRO B 1 42 ? 10.789 19.312 0.282 1 65.88 42 PRO B O 1
ATOM 1617 N N . SER B 1 43 ? 12.242 17.609 0.44 1 62.72 43 SER B N 1
ATOM 1618 C CA . SER B 1 43 ? 12.609 17.672 -0.971 1 62.72 43 SER B CA 1
ATOM 1619 C C . SER B 1 43 ? 11.492 17.125 -1.857 1 62.72 43 SER B C 1
ATOM 1621 O O . SER B 1 43 ? 11.508 17.328 -3.074 1 62.72 43 SER B O 1
ATOM 1623 N N . GLY B 1 44 ? 10.461 16.594 -1.188 1 61.41 44 GLY B N 1
ATOM 1624 C CA . GLY B 1 44 ? 9.43 15.922 -1.954 1 61.41 44 GLY B CA 1
ATOM 1625 C C . GLY B 1 44 ? 9.781 14.484 -2.285 1 61.41 44 GLY B C 1
ATOM 1626 O O . GLY B 1 44 ? 8.953 13.734 -2.803 1 61.41 44 GLY B O 1
ATOM 1627 N N . ALA B 1 45 ? 11.055 14.133 -1.937 1 64.75 45 ALA B N 1
ATOM 1628 C CA . ALA B 1 45 ? 11.492 12.766 -2.207 1 64.75 45 ALA B CA 1
ATOM 1629 C C . ALA B 1 45 ? 10.922 11.789 -1.181 1 64.75 45 ALA B C 1
ATOM 1631 O O . ALA B 1 45 ? 10.609 12.18 -0.053 1 64.75 45 ALA B O 1
ATOM 1632 N N . ASN B 1 46 ? 10.594 10.547 -1.69 1 68.94 46 ASN B N 1
ATOM 1633 C CA . ASN B 1 46 ? 10.164 9.492 -0.786 1 68.94 46 ASN B CA 1
ATOM 1634 C C . ASN B 1 46 ? 11.336 8.883 -0.025 1 68.94 46 ASN B C 1
ATOM 1636 O O . ASN B 1 46 ? 12.383 8.594 -0.613 1 68.94 46 ASN B O 1
ATOM 1640 N N . LEU B 1 47 ? 11.227 8.906 1.243 1 73.75 47 LEU B N 1
ATOM 1641 C CA . LEU B 1 47 ? 12.18 8.172 2.066 1 73.75 47 LEU B CA 1
ATOM 1642 C C . LEU B 1 47 ? 11.82 6.691 2.119 1 73.75 47 LEU B C 1
ATOM 1644 O O . LEU B 1 47 ? 10.898 6.293 2.838 1 73.75 47 LEU B O 1
ATOM 1648 N N . THR B 1 48 ? 12.508 5.898 1.286 1 72.81 48 THR B N 1
ATOM 1649 C CA . THR B 1 48 ? 12.258 4.461 1.243 1 72.81 48 THR B CA 1
ATOM 1650 C C . THR B 1 48 ? 12.758 3.791 2.521 1 72.81 48 THR B C 1
ATOM 1652 O O . THR B 1 48 ? 13.68 4.281 3.17 1 72.81 48 THR B O 1
ATOM 1655 N N . PRO B 1 49 ? 12.133 2.686 2.873 1 75.5 49 PRO B N 1
ATOM 1656 C CA . PRO B 1 49 ? 12.469 2.01 4.129 1 75.5 49 PRO B CA 1
ATOM 1657 C C . PRO B 1 49 ? 13.961 1.71 4.258 1 75.5 49 PRO B C 1
ATOM 1659 O O . PRO B 1 49 ? 14.508 1.742 5.363 1 75.5 49 PRO B O 1
ATOM 1662 N N . ASN B 1 50 ? 14.617 1.471 3.121 1 75.06 50 ASN B N 1
ATOM 1663 C CA . ASN B 1 50 ? 16.031 1.123 3.166 1 75.06 50 ASN B CA 1
ATOM 1664 C C . ASN B 1 50 ? 16.891 2.316 3.58 1 75.06 50 ASN B C 1
ATOM 1666 O O . ASN B 1 50 ? 18.062 2.15 3.949 1 75.06 50 ASN B O 1
ATOM 1670 N N . ARG B 1 51 ? 16.359 3.504 3.549 1 79.06 51 ARG B N 1
ATOM 1671 C CA . ARG B 1 51 ? 17.094 4.715 3.904 1 79.06 51 ARG B CA 1
ATOM 1672 C C . ARG B 1 51 ? 16.797 5.129 5.344 1 79.06 51 ARG B C 1
ATOM 1674 O O . ARG B 1 51 ? 17.359 6.109 5.836 1 79.06 51 ARG B O 1
ATOM 1681 N N . LEU B 1 52 ? 15.953 4.414 6.031 1 83.56 52 LEU B N 1
ATOM 1682 C CA . LEU B 1 52 ? 15.656 4.672 7.438 1 83.56 52 LEU B CA 1
ATOM 1683 C C . LEU B 1 52 ? 16.781 4.164 8.336 1 83.56 52 LEU B C 1
ATOM 1685 O O . LEU B 1 52 ? 17.484 3.219 7.977 1 83.56 52 LEU B O 1
ATOM 1689 N N . PRO B 1 53 ? 16.969 4.91 9.477 1 88.12 53 PRO B N 1
ATOM 1690 C CA . PRO B 1 53 ? 17.891 4.324 10.453 1 88.12 53 PRO B CA 1
ATOM 1691 C C . PRO B 1 53 ? 17.562 2.869 10.781 1 88.12 53 PRO B C 1
ATOM 1693 O O . PRO B 1 53 ? 16.391 2.473 10.734 1 88.12 53 PRO B O 1
ATOM 1696 N N . LEU B 1 54 ? 18.625 2.117 11.156 1 91.75 54 LEU B N 1
ATOM 1697 C CA . LEU B 1 54 ? 18.516 0.669 11.305 1 91.75 54 LEU B CA 1
ATOM 1698 C C . LEU B 1 54 ? 17.375 0.304 12.25 1 91.75 54 LEU B C 1
ATOM 1700 O O . LEU B 1 54 ? 16.562 -0.565 11.938 1 91.75 54 LEU B O 1
ATOM 1704 N N . GLU B 1 55 ? 17.359 0.941 13.383 1 92.56 55 GLU B N 1
ATOM 1705 C CA . GLU B 1 55 ? 16.344 0.607 14.375 1 92.56 55 GLU B CA 1
ATOM 1706 C C . GLU B 1 55 ? 14.93 0.872 13.852 1 92.56 55 GLU B C 1
ATOM 1708 O O . GLU B 1 55 ? 14.039 0.043 14.016 1 92.56 55 GLU B O 1
ATOM 1713 N N . ALA B 1 56 ? 14.742 1.98 13.219 1 88.56 56 ALA B N 1
ATOM 1714 C CA . ALA B 1 56 ? 13.445 2.336 12.648 1 88.56 56 ALA B CA 1
ATOM 1715 C C . ALA B 1 56 ? 13.055 1.375 11.523 1 88.56 56 ALA B C 1
ATOM 1717 O O . ALA B 1 56 ? 11.898 0.964 11.43 1 88.56 56 ALA B O 1
ATOM 1718 N N . ARG B 1 57 ? 14.07 1.068 10.797 1 90.94 57 ARG B N 1
ATOM 1719 C CA . ARG B 1 57 ? 13.836 0.135 9.695 1 90.94 57 ARG B CA 1
ATOM 1720 C C . ARG B 1 57 ? 13.391 -1.226 10.219 1 90.94 57 ARG B C 1
ATOM 1722 O O . ARG B 1 57 ? 12.461 -1.827 9.68 1 90.94 57 ARG B O 1
ATOM 1729 N N . GLN B 1 58 ? 14.031 -1.656 11.227 1 93.75 58 GLN B N 1
ATOM 1730 C CA . GLN B 1 58 ? 13.695 -2.957 11.805 1 93.75 58 GLN B CA 1
ATOM 1731 C C . GLN B 1 58 ? 12.289 -2.955 12.391 1 93.75 58 GLN B C 1
ATOM 1733 O O . GLN B 1 58 ? 11.555 -3.932 12.258 1 93.75 58 GLN B O 1
ATOM 1738 N N . GLN B 1 59 ? 11.961 -1.909 13.031 1 93.69 59 GLN B N 1
ATOM 1739 C CA . GLN B 1 59 ? 10.617 -1.8 13.594 1 93.69 59 GLN B CA 1
ATOM 1740 C C . GLN B 1 59 ? 9.562 -1.784 12.492 1 93.69 59 GLN B C 1
ATOM 1742 O O . GLN B 1 59 ? 8.531 -2.459 12.602 1 93.69 59 GLN B O 1
ATOM 1747 N N . LEU B 1 60 ? 9.844 -1.044 11.477 1 92.75 60 LEU B N 1
ATOM 1748 C CA . LEU B 1 60 ? 8.922 -0.976 10.352 1 92.75 60 LEU B CA 1
ATOM 1749 C C . LEU B 1 60 ? 8.797 -2.334 9.672 1 92.75 60 LEU B C 1
ATOM 1751 O O . LEU B 1 60 ? 7.684 -2.773 9.359 1 92.75 60 LEU B O 1
ATOM 1755 N N . GLN B 1 61 ? 9.883 -2.984 9.523 1 94.06 61 GLN B N 1
ATOM 1756 C CA . GLN B 1 61 ? 9.883 -4.301 8.898 1 94.06 61 GLN B CA 1
ATOM 1757 C C . GLN B 1 61 ? 9.086 -5.305 9.719 1 94.06 61 GLN B C 1
ATOM 1759 O O . GLN B 1 61 ? 8.375 -6.148 9.164 1 94.06 61 GLN B O 1
ATOM 1764 N N . ALA B 1 62 ? 9.195 -5.195 10.984 1 94.44 62 ALA B N 1
ATOM 1765 C CA . ALA B 1 62 ? 8.453 -6.105 11.852 1 94.44 62 ALA B CA 1
ATOM 1766 C C . ALA B 1 62 ? 6.945 -5.934 11.664 1 94.44 62 ALA B C 1
ATOM 1768 O O . ALA B 1 62 ? 6.207 -6.918 11.617 1 94.44 62 ALA B O 1
ATOM 1769 N N . ILE B 1 63 ? 6.535 -4.723 11.562 1 94.25 63 ILE B N 1
ATOM 1770 C CA . ILE B 1 63 ? 5.121 -4.43 11.352 1 94.25 63 ILE B CA 1
ATOM 1771 C C . ILE B 1 63 ? 4.684 -4.965 9.984 1 94.25 63 ILE B C 1
ATOM 1773 O O . ILE B 1 63 ? 3.641 -5.613 9.875 1 94.25 63 ILE B O 1
ATOM 1777 N N . CYS B 1 64 ? 5.473 -4.711 8.984 1 95.06 64 CYS B N 1
ATOM 1778 C CA . CYS B 1 64 ? 5.156 -5.148 7.625 1 95.06 64 CYS B CA 1
ATOM 1779 C C . CYS B 1 64 ? 5.156 -6.672 7.531 1 95.06 64 CYS B C 1
ATOM 1781 O O . CYS B 1 64 ? 4.301 -7.254 6.867 1 95.06 64 CYS B O 1
ATOM 1783 N N . ASP B 1 65 ? 6.109 -7.301 8.195 1 95.19 65 ASP B N 1
ATOM 1784 C CA . ASP B 1 65 ? 6.176 -8.758 8.211 1 95.19 65 ASP B CA 1
ATOM 1785 C C . ASP B 1 65 ? 4.926 -9.359 8.844 1 95.19 65 ASP B C 1
ATOM 1787 O O . ASP B 1 65 ? 4.363 -10.328 8.328 1 95.19 65 ASP B O 1
ATOM 1791 N N . ALA B 1 66 ? 4.543 -8.828 9.891 1 94 66 ALA B N 1
ATOM 1792 C CA . ALA B 1 66 ? 3.352 -9.32 10.578 1 94 66 ALA B CA 1
ATOM 1793 C C . ALA B 1 66 ? 2.113 -9.188 9.695 1 94 66 ALA B C 1
ATOM 1795 O O . ALA B 1 66 ? 1.284 -10.094 9.633 1 94 66 ALA B O 1
ATOM 1796 N N . ALA B 1 67 ? 1.99 -8.039 9.094 1 93.75 67 ALA B N 1
ATOM 1797 C CA . ALA B 1 67 ? 0.861 -7.828 8.188 1 93.75 67 ALA B CA 1
ATOM 1798 C C . ALA B 1 67 ? 0.899 -8.812 7.027 1 93.75 67 ALA B C 1
ATOM 1800 O O . ALA B 1 67 ? -0.131 -9.375 6.645 1 93.75 67 ALA B O 1
ATOM 1801 N N . LEU B 1 68 ? 2.043 -9.008 6.461 1 95.25 68 LEU B N 1
ATOM 1802 C CA . LEU B 1 68 ? 2.207 -9.969 5.375 1 95.25 68 LEU B CA 1
ATOM 1803 C C . LEU B 1 68 ? 1.778 -11.367 5.816 1 95.25 68 LEU B C 1
ATOM 1805 O O . LEU B 1 68 ? 1.029 -12.047 5.109 1 95.25 68 LEU B O 1
ATOM 1809 N N . LEU B 1 69 ? 2.225 -11.766 6.961 1 94 69 LEU B N 1
ATOM 1810 C CA . LEU B 1 69 ? 1.887 -13.086 7.465 1 94 69 LEU B CA 1
ATOM 1811 C C . LEU B 1 69 ? 0.379 -13.234 7.645 1 94 69 LEU B C 1
ATOM 1813 O O . LEU B 1 69 ? -0.189 -14.281 7.336 1 94 69 LEU B O 1
ATOM 1817 N N . SER B 1 70 ? -0.251 -12.227 8.164 1 92.88 70 SER B N 1
ATOM 1818 C CA . SER B 1 70 ? -1.7 -12.258 8.336 1 92.88 70 SER B CA 1
ATOM 1819 C C . SER B 1 70 ? -2.41 -12.422 6.996 1 92.88 70 SER B C 1
ATOM 1821 O O . SER B 1 70 ? -3.377 -13.18 6.887 1 92.88 70 SER B O 1
ATOM 1823 N N . VAL B 1 71 ? -1.938 -11.75 6.004 1 92.56 71 VAL B N 1
ATOM 1824 C CA . VAL B 1 71 ? -2.527 -11.82 4.672 1 92.56 71 VAL B CA 1
ATOM 1825 C C . VAL B 1 71 ? -2.305 -13.211 4.082 1 92.56 71 VAL B C 1
ATOM 1827 O O . VAL B 1 71 ? -3.213 -13.789 3.48 1 92.56 71 VAL B O 1
ATOM 1830 N N . LEU B 1 72 ? -1.103 -13.719 4.238 1 92.88 72 LEU B N 1
ATOM 1831 C CA . LEU B 1 72 ? -0.786 -15.047 3.719 1 92.88 72 LEU B CA 1
ATOM 1832 C C . LEU B 1 72 ? -1.632 -16.109 4.402 1 92.88 72 LEU B C 1
ATOM 1834 O O . LEU B 1 72 ? -2.033 -17.094 3.768 1 92.88 72 LEU B O 1
ATOM 1838 N N . ASP B 1 73 ? -1.879 -15.891 5.609 1 91.56 73 ASP B N 1
ATOM 1839 C CA . ASP B 1 73 ? -2.727 -16.828 6.336 1 91.56 73 ASP B CA 1
ATOM 1840 C C . ASP B 1 73 ? -4.176 -16.75 5.859 1 91.56 73 ASP B C 1
ATOM 1842 O O . ASP B 1 73 ? -4.879 -17.766 5.809 1 91.56 73 ASP B O 1
ATOM 1846 N N . LEU B 1 74 ? -4.609 -15.617 5.582 1 89.44 74 LEU B N 1
ATOM 1847 C CA . LEU B 1 74 ? -5.984 -15.391 5.152 1 89.44 74 LEU B CA 1
ATOM 1848 C C . LEU B 1 74 ? -6.203 -15.898 3.732 1 89.44 74 LEU B C 1
ATOM 1850 O O . LEU B 1 74 ? -7.184 -16.594 3.467 1 89.44 74 LEU B O 1
ATOM 1854 N N . LEU B 1 75 ? -5.258 -15.602 2.787 1 88.56 75 LEU B N 1
ATOM 1855 C CA . LEU B 1 75 ? -5.496 -15.852 1.368 1 88.56 75 LEU B CA 1
ATOM 1856 C C . LEU B 1 75 ? -4.875 -17.172 0.936 1 88.56 75 LEU B C 1
ATOM 1858 O O . LEU B 1 75 ? -5.254 -17.734 -0.094 1 88.56 75 LEU B O 1
ATOM 1862 N N . ARG B 1 76 ? -3.926 -17.625 1.566 1 90.12 76 ARG B N 1
ATOM 1863 C CA . ARG B 1 76 ? -3.279 -18.922 1.392 1 90.12 76 ARG B CA 1
ATOM 1864 C C . ARG B 1 76 ? -2.896 -19.156 -0.066 1 90.12 76 ARG B C 1
ATOM 1866 O O . ARG B 1 76 ? -3.297 -20.156 -0.671 1 90.12 76 ARG B O 1
ATOM 1873 N N . PRO B 1 77 ? -2.057 -18.312 -0.545 1 91.12 77 PRO B N 1
ATOM 1874 C CA . PRO B 1 77 ? -1.604 -18.516 -1.924 1 91.12 77 PRO B CA 1
ATOM 1875 C C . PRO B 1 77 ? -0.667 -19.703 -2.07 1 91.12 77 PRO B C 1
ATOM 1877 O O . PRO B 1 77 ? 0.014 -20.078 -1.113 1 91.12 77 PRO B O 1
ATOM 1880 N N . GLU B 1 78 ? -0.693 -20.203 -3.297 1 91.56 78 GLU B N 1
ATOM 1881 C CA . GLU B 1 78 ? 0.248 -21.281 -3.613 1 91.56 78 GLU B CA 1
ATOM 1882 C C . GLU B 1 78 ? 1.661 -20.734 -3.803 1 91.56 78 GLU B C 1
ATOM 1884 O O . GLU B 1 78 ? 2.641 -21.406 -3.484 1 91.56 78 GLU B O 1
ATOM 1889 N N . THR B 1 79 ? 1.709 -19.547 -4.367 1 93.81 79 THR B N 1
ATOM 1890 C CA . THR B 1 79 ? 2.994 -18.953 -4.727 1 93.81 79 THR B CA 1
ATOM 1891 C C . THR B 1 79 ? 3.035 -17.484 -4.359 1 93.81 79 THR B C 1
ATOM 1893 O O . THR B 1 79 ? 2.055 -16.75 -4.551 1 93.81 79 THR B O 1
ATOM 1896 N N . VAL B 1 80 ? 4.145 -17.094 -3.777 1 95.94 80 VAL B N 1
ATOM 1897 C CA . VAL B 1 80 ? 4.457 -15.688 -3.561 1 95.94 80 VAL B CA 1
ATOM 1898 C C . VAL B 1 80 ? 5.613 -15.266 -4.465 1 95.94 80 VAL B C 1
ATOM 1900 O O . VAL B 1 80 ? 6.668 -15.906 -4.473 1 95.94 80 VAL B O 1
ATOM 1903 N N . VAL B 1 81 ? 5.371 -14.219 -5.238 1 95.81 81 VAL B N 1
ATOM 1904 C CA . VAL B 1 81 ? 6.418 -13.703 -6.109 1 95.81 81 VAL B CA 1
ATOM 1905 C C . VAL B 1 81 ? 6.895 -12.344 -5.59 1 95.81 81 VAL B C 1
ATOM 1907 O O . VAL B 1 81 ? 6.172 -11.352 -5.676 1 95.81 81 VAL B O 1
ATOM 1910 N N . GLY B 1 82 ? 8.148 -12.297 -5.047 1 96 82 GLY B N 1
ATOM 1911 C CA . GLY B 1 82 ? 8.758 -11.023 -4.719 1 96 82 GLY B CA 1
ATOM 1912 C C . GLY B 1 82 ? 9.164 -10.227 -5.945 1 96 82 GLY B C 1
ATOM 1913 O O . GLY B 1 82 ? 9.898 -10.719 -6.801 1 96 82 GLY B O 1
ATOM 1914 N N . ILE B 1 83 ? 8.656 -9.047 -6.039 1 93.62 83 ILE B N 1
ATOM 1915 C CA . ILE B 1 83 ? 9.117 -8.156 -7.098 1 93.62 83 ILE B CA 1
ATOM 1916 C C . ILE B 1 83 ? 10.453 -7.531 -6.699 1 93.62 83 ILE B C 1
ATOM 1918 O O . ILE B 1 83 ? 10.484 -6.469 -6.07 1 93.62 83 ILE B O 1
ATOM 1922 N N . GLY B 1 84 ? 11.547 -8.117 -7.078 1 92.06 84 GLY B N 1
ATOM 1923 C CA . GLY B 1 84 ? 12.891 -7.797 -6.625 1 92.06 84 GLY B CA 1
ATOM 1924 C C . GLY B 1 84 ? 13.344 -8.648 -5.453 1 92.06 84 GLY B C 1
ATOM 1925 O O . GLY B 1 84 ? 12.516 -9.219 -4.742 1 92.06 84 GLY B O 1
ATOM 1926 N N . CYS B 1 85 ? 14.633 -8.602 -5.215 1 92.25 85 CYS B N 1
ATOM 1927 C CA . CYS B 1 85 ? 15.227 -9.461 -4.195 1 92.25 85 CYS B CA 1
ATOM 1928 C C . CYS B 1 85 ? 14.797 -9.023 -2.801 1 92.25 85 CYS B C 1
ATOM 1930 O O . CYS B 1 85 ? 14.602 -9.867 -1.917 1 92.25 85 CYS B O 1
ATOM 1932 N N . TYR B 1 86 ? 14.656 -7.77 -2.609 1 90.88 86 TYR B N 1
ATOM 1933 C CA . TYR B 1 86 ? 14.25 -7.285 -1.294 1 90.88 86 TYR B CA 1
ATOM 1934 C C . TYR B 1 86 ? 12.898 -7.867 -0.891 1 90.88 86 TYR B C 1
ATOM 1936 O O . TYR B 1 86 ? 12.75 -8.406 0.209 1 90.88 86 TYR B O 1
ATOM 1944 N N . ALA B 1 87 ? 11.961 -7.758 -1.792 1 93.5 87 ALA B N 1
ATOM 1945 C CA . ALA B 1 87 ? 10.617 -8.266 -1.501 1 93.5 87 ALA B CA 1
ATOM 1946 C C . ALA B 1 87 ? 10.641 -9.773 -1.278 1 93.5 87 ALA B C 1
ATOM 1948 O O . ALA B 1 87 ? 9.984 -10.281 -0.364 1 93.5 87 ALA B O 1
ATOM 1949 N N . ARG B 1 88 ? 11.359 -10.492 -2.16 1 96 88 ARG B N 1
ATOM 1950 C CA . ARG B 1 88 ? 11.508 -11.93 -1.979 1 96 88 ARG B CA 1
ATOM 1951 C C . ARG B 1 88 ? 12.094 -12.25 -0.608 1 96 88 ARG B C 1
ATOM 1953 O O . ARG B 1 88 ? 11.57 -13.102 0.115 1 96 88 ARG B O 1
ATOM 1960 N N . ASP B 1 89 ? 13.148 -11.57 -0.244 1 95.38 89 ASP B N 1
ATOM 1961 C CA . ASP B 1 89 ? 13.844 -11.852 1.006 1 95.38 89 ASP B CA 1
ATOM 1962 C C . ASP B 1 89 ? 12.953 -11.547 2.211 1 95.38 89 ASP B C 1
ATOM 1964 O O . ASP B 1 89 ? 13 -12.266 3.217 1 95.38 89 ASP B O 1
ATOM 1968 N N . ARG B 1 90 ? 12.188 -10.461 2.127 1 94.56 90 ARG B N 1
ATOM 1969 C CA . ARG B 1 90 ? 11.266 -10.133 3.211 1 94.56 90 ARG B CA 1
ATOM 1970 C C . ARG B 1 90 ? 10.203 -11.211 3.377 1 94.56 90 ARG B C 1
ATOM 1972 O O . ARG B 1 90 ? 9.844 -11.57 4.5 1 94.56 90 ARG B O 1
ATOM 1979 N N . ALA B 1 91 ? 9.672 -11.703 2.238 1 96.62 91 ALA B N 1
ATOM 1980 C CA . ALA B 1 91 ? 8.695 -12.789 2.297 1 96.62 91 ALA B CA 1
ATOM 1981 C C . ALA B 1 91 ? 9.281 -14.023 2.965 1 96.62 91 ALA B C 1
ATOM 1983 O O . ALA B 1 91 ? 8.656 -14.617 3.844 1 96.62 91 ALA B O 1
ATOM 1984 N N . LEU B 1 92 ? 10.484 -14.375 2.582 1 96.5 92 LEU B N 1
ATOM 1985 C CA . LEU B 1 92 ? 11.156 -15.539 3.152 1 96.5 92 LEU B CA 1
ATOM 1986 C C . LEU B 1 92 ? 11.406 -15.352 4.645 1 96.5 92 LEU B C 1
ATOM 1988 O O . LEU B 1 92 ? 11.172 -16.266 5.441 1 96.5 92 LEU B O 1
ATOM 1992 N N . ALA B 1 93 ? 11.875 -14.188 5 1 94.81 93 ALA B N 1
ATOM 1993 C CA . ALA B 1 93 ? 12.148 -13.891 6.402 1 94.81 93 ALA B CA 1
ATOM 1994 C C . ALA B 1 93 ? 10.875 -13.977 7.238 1 94.81 93 ALA B C 1
ATOM 1996 O O . ALA B 1 93 ? 10.867 -14.57 8.32 1 94.81 93 ALA B O 1
ATOM 1997 N N . ALA B 1 94 ? 9.844 -13.344 6.75 1 94.69 94 ALA B N 1
ATOM 1998 C CA . ALA B 1 94 ? 8.57 -13.391 7.469 1 94.69 94 ALA B CA 1
ATOM 1999 C C . ALA B 1 94 ? 8.102 -14.828 7.664 1 94.69 94 ALA B C 1
ATOM 2001 O O . ALA B 1 94 ? 7.707 -15.211 8.766 1 94.69 94 ALA B O 1
ATOM 2002 N N . LEU B 1 95 ? 8.156 -15.609 6.609 1 94.62 95 LEU B N 1
ATOM 2003 C CA . LEU B 1 95 ? 7.68 -16.984 6.641 1 94.62 95 LEU B CA 1
ATOM 2004 C C . LEU B 1 95 ? 8.516 -17.828 7.59 1 94.62 95 LEU B C 1
ATOM 2006 O O . LEU B 1 95 ? 8.008 -18.781 8.195 1 94.62 95 LEU B O 1
ATOM 2010 N N . SER B 1 96 ? 9.727 -17.484 7.719 1 93.19 96 SER B N 1
ATOM 2011 C CA . SER B 1 96 ? 10.625 -18.266 8.57 1 93.19 96 SER B CA 1
ATOM 2012 C C . SER B 1 96 ? 10.289 -18.062 10.047 1 93.19 96 SER B C 1
ATOM 2014 O O . SER B 1 96 ? 10.664 -18.875 10.891 1 93.19 96 SER B O 1
ATOM 2016 N N . THR B 1 97 ? 9.648 -16.953 10.328 1 87.5 97 THR B N 1
ATOM 2017 C CA . THR B 1 97 ? 9.32 -16.656 11.719 1 87.5 97 THR B CA 1
ATOM 2018 C C . THR B 1 97 ? 7.906 -17.109 12.055 1 87.5 97 THR B C 1
ATOM 2020 O O . THR B 1 97 ? 7.469 -17 13.195 1 87.5 97 THR B O 1
ATOM 2023 N N . ALA B 1 98 ? 7.277 -17.484 11.039 1 80 98 ALA B N 1
ATOM 2024 C CA . ALA B 1 98 ? 5.867 -17.828 11.211 1 80 98 ALA B CA 1
ATOM 2025 C C . ALA B 1 98 ? 5.691 -19.047 12.102 1 80 98 ALA B C 1
ATOM 2027 O O . ALA B 1 98 ? 6.281 -20.094 11.836 1 80 98 ALA B O 1
ATOM 2028 N N . GLU B 1 99 ? 5.266 -18.75 13.328 1 72.31 99 GLU B N 1
ATOM 2029 C CA . GLU B 1 99 ? 4.891 -19.828 14.242 1 72.31 99 GLU B CA 1
ATOM 2030 C C . GLU B 1 99 ? 3.375 -20 14.297 1 72.31 99 GLU B C 1
ATOM 2032 O O . GLU B 1 99 ? 2.629 -19.031 14.203 1 72.31 99 GLU B O 1
ATOM 2037 N N . GLY B 1 100 ? 2.928 -21.234 14.266 1 63.72 100 GLY B N 1
ATOM 2038 C CA . GLY B 1 100 ? 1.536 -21.484 14.602 1 63.72 100 GLY B CA 1
ATOM 2039 C C . GLY B 1 100 ? 0.59 -21.281 13.438 1 63.72 100 GLY B C 1
ATOM 2040 O O . GLY B 1 100 ? -0.527 -20.797 13.609 1 63.72 100 GLY B O 1
ATOM 2041 N N . TRP B 1 101 ? 1.046 -21.406 12.242 1 68.56 101 TRP B N 1
ATOM 2042 C CA . TRP B 1 101 ? 0.102 -21.344 11.125 1 68.56 101 TRP B CA 1
ATOM 2043 C C . TRP B 1 101 ? -1.097 -22.25 11.383 1 68.56 101 TRP B C 1
ATOM 2045 O O . TRP B 1 101 ? -0.985 -23.25 12.102 1 68.56 101 TRP B O 1
ATOM 2055 N N . ALA B 1 102 ? -2.275 -21.578 11.094 1 66.06 102 ALA B N 1
ATOM 2056 C CA . ALA B 1 102 ? -3.48 -22.391 11.258 1 66.06 102 ALA B CA 1
ATOM 2057 C C . ALA B 1 102 ? -3.268 -23.812 10.734 1 66.06 102 ALA B C 1
ATOM 2059 O O . ALA B 1 102 ? -2.406 -24.047 9.883 1 66.06 102 ALA B O 1
ATOM 2060 N N . ALA B 1 103 ? -3.973 -24.609 11.336 1 71.25 103 ALA B N 1
ATOM 2061 C CA . ALA B 1 103 ? -3.969 -26 10.859 1 71.25 103 ALA B CA 1
ATOM 2062 C C . ALA B 1 103 ? -4.227 -26.062 9.359 1 71.25 103 ALA B C 1
ATOM 2064 O O . ALA B 1 103 ? -5.117 -25.391 8.844 1 71.25 103 ALA B O 1
ATOM 2065 N N . GLY B 1 104 ? -3.287 -26.688 8.586 1 74.5 104 GLY B N 1
ATOM 2066 C CA . GLY B 1 104 ? -3.463 -26.906 7.156 1 74.5 104 GLY B CA 1
ATOM 2067 C C . GLY B 1 104 ? -2.734 -25.875 6.309 1 74.5 104 GLY B C 1
ATOM 2068 O O . GLY B 1 104 ? -2.824 -25.891 5.078 1 74.5 104 GLY B O 1
ATOM 2069 N N . PHE B 1 105 ? -2.096 -24.938 7.055 1 79.12 105 PHE B N 1
ATOM 2070 C CA . PHE B 1 105 ? -1.348 -23.953 6.277 1 79.12 105 PHE B CA 1
ATOM 2071 C C . PHE B 1 105 ? -0.103 -24.594 5.664 1 79.12 105 PHE B C 1
ATOM 2073 O O . PHE B 1 105 ? 0.682 -25.234 6.363 1 79.12 105 PHE B O 1
ATOM 2080 N N . THR B 1 106 ? -0.053 -24.562 4.359 1 84.5 106 THR B N 1
ATOM 2081 C CA . THR B 1 106 ? 1.158 -24.922 3.627 1 84.5 106 THR B CA 1
ATOM 2082 C C . THR B 1 106 ? 1.88 -23.672 3.131 1 84.5 106 THR B C 1
ATOM 2084 O O . THR B 1 106 ? 1.288 -22.844 2.443 1 84.5 106 THR B O 1
ATOM 2087 N N . PRO B 1 107 ? 3.137 -23.5 3.586 1 88.44 107 PRO B N 1
ATOM 2088 C CA . PRO B 1 107 ? 3.859 -22.312 3.107 1 88.44 107 PRO B CA 1
ATOM 2089 C C . PRO B 1 107 ? 3.926 -22.25 1.583 1 88.44 107 PRO B C 1
ATOM 2091 O O . PRO B 1 107 ? 4.109 -23.266 0.919 1 88.44 107 PRO B O 1
ATOM 2094 N N . PRO B 1 108 ? 3.713 -21.141 1.147 1 94 108 PRO B N 1
ATOM 2095 C CA . PRO B 1 108 ? 3.785 -20.984 -0.308 1 94 108 PRO B CA 1
ATOM 2096 C C . PRO B 1 108 ? 5.211 -21.109 -0.844 1 94 108 PRO B C 1
ATOM 2098 O O . PRO B 1 108 ? 6.176 -20.906 -0.102 1 94 108 PRO B O 1
ATOM 2101 N N . ARG B 1 109 ? 5.266 -21.469 -2.129 1 95.5 109 ARG B N 1
ATOM 2102 C CA . ARG B 1 109 ? 6.512 -21.281 -2.867 1 95.5 109 ARG B CA 1
ATOM 2103 C C . ARG B 1 109 ? 6.848 -19.797 -2.994 1 95.5 109 ARG B C 1
ATOM 2105 O O . ARG B 1 109 ? 5.965 -18.969 -3.225 1 95.5 109 ARG B O 1
ATOM 2112 N N . VAL B 1 110 ? 8.148 -19.5 -2.758 1 97.25 110 VAL B N 1
ATOM 2113 C CA . VAL B 1 110 ? 8.555 -18.109 -2.871 1 97.25 110 VAL B CA 1
ATOM 2114 C C . VAL B 1 110 ? 9.508 -17.938 -4.055 1 97.25 110 VAL B C 1
ATOM 2116 O O . VAL B 1 110 ? 10.539 -18.609 -4.129 1 97.25 110 VAL B O 1
ATOM 2119 N N . LEU B 1 111 ? 9.109 -17.094 -5.012 1 97.38 111 LEU B N 1
ATOM 2120 C CA . LEU B 1 111 ? 9.891 -16.812 -6.211 1 97.38 111 LEU B CA 1
ATOM 2121 C C . LEU B 1 111 ? 10.312 -15.352 -6.254 1 97.38 111 LEU B C 1
ATOM 2123 O O . LEU B 1 111 ? 9.891 -14.555 -5.414 1 97.38 111 LEU B O 1
ATOM 2127 N N . CYS B 1 112 ? 11.203 -15.008 -7.234 1 97.06 112 CYS B N 1
ATOM 2128 C CA . CYS B 1 112 ? 11.68 -13.641 -7.383 1 97.06 112 CYS B CA 1
ATOM 2129 C C . CYS B 1 112 ? 11.578 -13.188 -8.836 1 97.06 112 CYS B C 1
ATOM 2131 O O . CYS B 1 112 ? 12.148 -13.812 -9.727 1 97.06 112 CYS B O 1
ATOM 2133 N N . LEU B 1 113 ? 10.805 -12.227 -9.016 1 94.62 113 LEU B N 1
ATOM 2134 C CA . LEU B 1 113 ? 10.758 -11.531 -10.305 1 94.62 113 LEU B CA 1
ATOM 2135 C C . LEU B 1 113 ? 11.703 -10.336 -10.312 1 94.62 113 LEU B C 1
ATOM 2137 O O . LEU B 1 113 ? 11.766 -9.586 -9.336 1 94.62 113 LEU B O 1
ATOM 2141 N N . THR B 1 114 ? 12.398 -10.156 -11.375 1 92.75 114 THR B N 1
ATOM 2142 C CA . THR B 1 114 ? 13.297 -9.016 -11.492 1 92.75 114 THR B CA 1
ATOM 2143 C C . THR B 1 114 ? 12.531 -7.707 -11.281 1 92.75 114 THR B C 1
ATOM 2145 O O . THR B 1 114 ? 11.438 -7.527 -11.82 1 92.75 114 THR B O 1
ATOM 2148 N N . HIS B 1 115 ? 13.086 -6.859 -10.477 1 90.56 115 HIS B N 1
ATOM 2149 C CA . HIS B 1 115 ? 12.422 -5.598 -10.164 1 90.56 115 HIS B CA 1
ATOM 2150 C C . HIS B 1 115 ? 12.391 -4.68 -11.383 1 90.56 115 HIS B C 1
ATOM 2152 O O . HIS B 1 115 ? 13.383 -4.559 -12.102 1 90.56 115 HIS B O 1
ATOM 2158 N N . PRO B 1 116 ? 11.312 -3.951 -11.602 1 88.88 116 PRO B N 1
ATOM 2159 C CA . PRO B 1 116 ? 11.164 -3.117 -12.797 1 88.88 116 PRO B CA 1
ATOM 2160 C C . PRO B 1 116 ? 11.891 -1.781 -12.68 1 88.88 116 PRO B C 1
ATOM 2162 O O . PRO B 1 116 ? 11.812 -0.949 -13.586 1 88.88 116 PRO B O 1
ATOM 2165 N N . SER B 1 117 ? 12.562 -1.486 -11.672 1 80.88 117 SER B N 1
ATOM 2166 C CA . SER B 1 117 ? 13.219 -0.198 -11.461 1 80.88 117 SER B CA 1
ATOM 2167 C C . SER B 1 117 ? 14.219 0.103 -12.57 1 80.88 117 SER B C 1
ATOM 2169 O O . SER B 1 117 ? 14.992 -0.769 -12.969 1 80.88 117 SER B O 1
ATOM 2171 N N . PRO B 1 118 ? 14.156 1.341 -13.039 1 72.12 118 PRO B N 1
ATOM 2172 C CA . PRO B 1 118 ? 15.117 1.729 -14.07 1 72.12 118 PRO B CA 1
ATOM 2173 C C . PRO B 1 118 ? 16.562 1.649 -13.594 1 72.12 118 PRO B C 1
ATOM 2175 O O . PRO B 1 118 ? 17.484 1.644 -14.406 1 72.12 118 PRO B O 1
ATOM 2178 N N . ALA B 1 119 ? 16.672 1.714 -12.32 1 69.06 119 ALA B N 1
ATOM 2179 C CA . ALA B 1 119 ? 18.016 1.667 -11.766 1 69.06 119 ALA B CA 1
ATOM 2180 C C . ALA B 1 119 ? 18.688 0.331 -12.07 1 69.06 119 ALA B C 1
ATOM 2182 O O . ALA B 1 119 ? 19.922 0.204 -11.961 1 69.06 119 ALA B O 1
ATOM 2183 N N . SER B 1 120 ? 17.891 -0.611 -12.453 1 68.06 120 SER B N 1
ATOM 2184 C CA . SER B 1 120 ? 18.422 -1.921 -12.812 1 68.06 120 SER B CA 1
ATOM 2185 C C . SER B 1 120 ? 18.859 -1.954 -14.273 1 68.06 120 SER B C 1
ATOM 2187 O O . SER B 1 120 ? 18.078 -1.64 -15.172 1 68.06 120 SER B O 1
ATOM 2189 N N . PRO B 1 121 ? 20.109 -2.18 -14.484 1 68.62 121 PRO B N 1
ATOM 2190 C CA . PRO B 1 121 ? 20.562 -2.279 -15.875 1 68.62 121 PRO B CA 1
ATOM 2191 C C . PRO B 1 121 ? 19.734 -3.273 -16.703 1 68.62 121 PRO B C 1
ATOM 2193 O O . PRO B 1 121 ? 19.438 -3.012 -17.859 1 68.62 121 PRO B O 1
ATOM 2196 N N . LYS B 1 122 ? 19.406 -4.305 -16.125 1 68.12 122 LYS B N 1
ATOM 2197 C CA . LYS B 1 122 ? 18.625 -5.316 -16.828 1 68.12 122 LYS B CA 1
ATOM 2198 C C . LYS B 1 122 ? 17.234 -4.785 -17.172 1 68.12 122 LYS B C 1
ATOM 2200 O O . LYS B 1 122 ? 16.719 -5.039 -18.266 1 68.12 122 LYS B O 1
ATOM 2205 N N . ALA B 1 123 ? 16.688 -4.074 -16.281 1 68.44 123 ALA B N 1
ATOM 2206 C CA . ALA B 1 123 ? 15.352 -3.521 -16.469 1 68.44 123 ALA B CA 1
ATOM 2207 C C . ALA B 1 123 ? 15.352 -2.494 -17.594 1 68.44 123 ALA B C 1
ATOM 2209 O O . ALA B 1 123 ? 14.398 -2.426 -18.375 1 68.44 123 ALA B O 1
ATOM 2210 N N . ASN B 1 124 ? 16.359 -1.784 -17.641 1 67.75 124 ASN B N 1
ATOM 2211 C CA . ASN B 1 124 ? 16.438 -0.748 -18.656 1 67.75 124 ASN B CA 1
ATOM 2212 C C . ASN B 1 124 ? 16.469 -1.346 -20.062 1 67.75 124 ASN B C 1
ATOM 2214 O O . ASN B 1 124 ? 16.031 -0.712 -21.016 1 67.75 124 ASN B O 1
ATOM 2218 N N . ARG B 1 125 ? 16.984 -2.441 -20.203 1 68.31 125 ARG B N 1
ATOM 2219 C CA . ARG B 1 125 ? 17.141 -3.057 -21.516 1 68.31 125 ARG B CA 1
ATOM 2220 C C . ARG B 1 125 ? 15.898 -3.859 -21.891 1 68.31 125 ARG B C 1
ATOM 2222 O O . ARG B 1 125 ? 15.898 -4.586 -22.875 1 68.31 125 ARG B O 1
ATOM 2229 N N . GLY B 1 126 ? 14.859 -3.709 -21.156 1 85.38 126 GLY B N 1
ATOM 2230 C CA . GLY B 1 126 ? 13.625 -4.383 -21.531 1 85.38 126 GLY B CA 1
ATOM 2231 C C . GLY B 1 126 ? 13.023 -5.199 -20.406 1 85.38 126 GLY B C 1
ATOM 2232 O O . GLY B 1 126 ? 12.891 -6.418 -20.516 1 85.38 126 GLY B O 1
ATOM 2233 N N . TRP B 1 127 ? 12.625 -4.719 -19.484 1 89.31 127 TRP B N 1
ATOM 2234 C CA . TRP B 1 127 ? 12.07 -5.363 -18.297 1 89.31 127 TRP B CA 1
ATOM 2235 C C . TRP B 1 127 ? 10.836 -6.184 -18.641 1 89.31 127 TRP B C 1
ATOM 2237 O O . TRP B 1 127 ? 10.625 -7.27 -18.094 1 89.31 127 TRP B O 1
ATOM 2247 N N . HIS B 1 128 ? 10.141 -5.695 -19.578 1 89.62 128 HIS B N 1
ATOM 2248 C CA . HIS B 1 128 ? 8.891 -6.355 -19.938 1 89.62 128 HIS B CA 1
ATOM 2249 C C . HIS B 1 128 ? 9.141 -7.766 -20.453 1 89.62 128 HIS B C 1
ATOM 2251 O O . HIS B 1 128 ? 8.555 -8.727 -19.953 1 89.62 128 HIS B O 1
ATOM 2257 N N . ALA B 1 129 ? 9.945 -7.828 -21.438 1 90 129 ALA B N 1
ATOM 2258 C CA . ALA B 1 129 ? 10.281 -9.125 -22.016 1 90 129 ALA B CA 1
ATOM 2259 C C . ALA B 1 129 ? 10.914 -10.047 -20.984 1 90 129 ALA B C 1
ATOM 2261 O O . ALA B 1 129 ? 10.633 -11.25 -20.953 1 90 129 ALA B O 1
ATOM 2262 N N . LEU B 1 130 ? 11.758 -9.547 -20.219 1 91.94 130 LEU B N 1
ATOM 2263 C CA . LEU B 1 130 ? 12.406 -10.32 -19.156 1 91.94 130 LEU B CA 1
ATOM 2264 C C . LEU B 1 130 ? 11.383 -10.836 -18.156 1 91.94 130 LEU B C 1
ATOM 2266 O O . LEU B 1 130 ? 11.406 -12.016 -17.797 1 91.94 130 LEU B O 1
ATOM 2270 N N . ALA B 1 131 ? 10.531 -10.047 -17.719 1 93.19 131 ALA B N 1
ATOM 2271 C CA . ALA B 1 131 ? 9.492 -10.414 -16.766 1 93.19 131 ALA B CA 1
ATOM 2272 C C . ALA B 1 131 ? 8.602 -11.523 -17.312 1 93.19 131 ALA B C 1
ATOM 2274 O O . ALA B 1 131 ? 8.273 -12.469 -16.594 1 93.19 131 ALA B O 1
ATOM 2275 N N . LEU B 1 132 ? 8.227 -11.383 -18.531 1 91.12 132 LEU B N 1
ATOM 2276 C CA . LEU B 1 132 ? 7.395 -12.398 -19.156 1 91.12 132 LEU B CA 1
ATOM 2277 C C . LEU B 1 132 ? 8.117 -13.742 -19.188 1 91.12 132 LEU B C 1
ATOM 2279 O O . LEU B 1 132 ? 7.523 -14.781 -18.875 1 91.12 132 LEU B O 1
ATOM 2283 N N . SER B 1 133 ? 9.344 -13.641 -19.625 1 93.25 133 SER B N 1
ATOM 2284 C CA . SER B 1 133 ? 10.148 -14.859 -19.688 1 93.25 133 SER B CA 1
ATOM 2285 C C . SER B 1 133 ? 10.273 -15.5 -18.297 1 93.25 133 SER B C 1
ATOM 2287 O O . SER B 1 133 ? 10.203 -16.719 -18.172 1 93.25 133 SER B O 1
ATOM 2289 N N . GLU B 1 134 ? 10.469 -14.789 -17.281 1 94.62 134 GLU B N 1
ATOM 2290 C CA . GLU B 1 134 ? 10.57 -15.297 -15.922 1 94.62 134 GLU B CA 1
ATOM 2291 C C . GLU B 1 134 ? 9.25 -15.906 -15.453 1 94.62 134 GLU B C 1
ATOM 2293 O O . GLU B 1 134 ? 9.234 -17 -14.883 1 94.62 134 GLU B O 1
ATOM 2298 N N . LEU B 1 135 ? 8.195 -15.211 -15.68 1 92.56 135 LEU B N 1
ATOM 2299 C CA . LEU B 1 135 ? 6.887 -15.719 -15.281 1 92.56 135 LEU B CA 1
ATOM 2300 C C . LEU B 1 135 ? 6.574 -17.031 -15.969 1 92.56 135 LEU B C 1
ATOM 2302 O O . LEU B 1 135 ? 5.988 -17.938 -15.367 1 92.56 135 LEU B O 1
ATOM 2306 N N . LEU B 1 136 ? 6.953 -17.125 -17.219 1 91.75 136 LEU B N 1
ATOM 2307 C CA . LEU B 1 136 ? 6.793 -18.375 -17.969 1 91.75 136 LEU B CA 1
ATOM 2308 C C . LEU B 1 136 ? 7.629 -19.484 -17.344 1 91.75 136 LEU B C 1
ATOM 2310 O O . LEU B 1 136 ? 7.137 -20.594 -17.141 1 91.75 136 LEU B O 1
ATOM 2314 N N . SER B 1 137 ? 8.852 -19.156 -17.078 1 95.25 137 SER B N 1
ATOM 2315 C CA . SER B 1 137 ? 9.75 -20.141 -16.5 1 95.25 137 SER B CA 1
ATOM 2316 C C . SER B 1 137 ? 9.258 -20.594 -15.125 1 95.25 137 SER B C 1
ATOM 2318 O O . SER B 1 137 ? 9.5 -21.734 -14.711 1 95.25 137 SER B O 1
ATOM 2320 N N . PHE B 1 138 ? 8.641 -19.688 -14.383 1 94.06 138 PHE B N 1
ATOM 2321 C CA . PHE B 1 138 ? 8.078 -20 -13.07 1 94.06 138 PHE B CA 1
ATOM 2322 C C . PHE B 1 138 ? 6.871 -20.922 -13.211 1 94.06 138 PHE B C 1
ATOM 2324 O O . PHE B 1 138 ? 6.414 -21.516 -12.227 1 94.06 138 PHE B O 1
ATOM 2331 N N . GLY B 1 139 ? 6.242 -20.984 -14.398 1 91.19 139 GLY B N 1
ATOM 2332 C CA . GLY B 1 139 ? 5.016 -21.734 -14.609 1 91.19 139 GLY B CA 1
ATOM 2333 C C . GLY B 1 139 ? 3.771 -20.984 -14.172 1 91.19 139 GLY B C 1
ATOM 2334 O O . GLY B 1 139 ? 2.74 -21.609 -13.883 1 91.19 139 GLY B O 1
ATOM 2335 N N . LEU B 1 140 ? 3.908 -19.703 -14.109 1 89.94 140 LEU B N 1
ATOM 2336 C CA . LEU B 1 140 ? 2.799 -18.906 -13.594 1 89.94 140 LEU B CA 1
ATOM 2337 C C . LEU B 1 140 ? 1.915 -18.406 -14.734 1 89.94 140 LEU B C 1
ATOM 2339 O O . LEU B 1 140 ? 0.785 -17.969 -14.5 1 89.94 140 LEU B O 1
ATOM 2343 N N . ILE B 1 141 ? 2.422 -18.375 -15.93 1 88.5 141 ILE B N 1
ATOM 2344 C CA . ILE B 1 141 ? 1.617 -18.016 -17.094 1 88.5 141 ILE B CA 1
ATOM 2345 C C . ILE B 1 141 ? 1.836 -19.031 -18.203 1 88.5 141 ILE B C 1
ATOM 2347 O O . ILE B 1 141 ? 2.84 -19.75 -18.219 1 88.5 141 ILE B O 1
ATOM 2351 N N . SER B 1 142 ? 0.875 -19.047 -19.109 1 88.31 142 SER B N 1
ATOM 2352 C CA . SER B 1 142 ? 0.999 -19.953 -20.25 1 88.31 142 SER B CA 1
ATOM 2353 C C . SER B 1 142 ? 1.753 -19.297 -21.391 1 88.31 142 SER B C 1
ATOM 2355 O O . SER B 1 142 ? 1.918 -18.078 -21.422 1 88.31 142 SER B O 1
ATOM 2357 N N . THR B 1 143 ? 2.164 -20.172 -22.297 1 89.44 143 THR B N 1
ATOM 2358 C CA . THR B 1 143 ? 2.826 -19.672 -23.5 1 89.44 143 THR B CA 1
ATOM 2359 C C . THR B 1 143 ? 1.891 -18.766 -24.297 1 89.44 143 THR B C 1
ATOM 2361 O O . THR B 1 143 ? 2.326 -17.75 -24.859 1 89.44 143 THR B O 1
ATOM 2364 N N . GLU B 1 144 ? 0.678 -19.094 -24.297 1 86.44 144 GLU B N 1
ATOM 2365 C CA . GLU B 1 144 ? -0.317 -18.312 -25.016 1 86.44 144 GLU B CA 1
ATOM 2366 C C . GLU B 1 144 ? -0.476 -16.922 -24.391 1 86.44 144 GLU B C 1
ATOM 2368 O O . GLU B 1 144 ? -0.539 -15.922 -25.109 1 86.44 144 GLU B O 1
ATOM 2373 N N . THR B 1 145 ? -0.458 -16.922 -23.094 1 83 145 THR B N 1
ATOM 2374 C CA . THR B 1 145 ? -0.599 -15.648 -22.391 1 83 145 THR B CA 1
ATOM 2375 C C . THR B 1 145 ? 0.622 -14.766 -22.609 1 83 145 THR B C 1
ATOM 2377 O O . THR B 1 145 ? 0.487 -13.555 -22.844 1 83 145 THR B O 1
ATOM 2380 N N . ALA B 1 146 ? 1.771 -15.398 -22.578 1 87.31 146 ALA B N 1
ATOM 2381 C CA . ALA B 1 146 ? 3.006 -14.656 -22.797 1 87.31 146 ALA B CA 1
ATOM 2382 C C . ALA B 1 146 ? 3.035 -14.062 -24.203 1 87.31 146 ALA B C 1
ATOM 2384 O O . ALA B 1 146 ? 3.445 -12.914 -24.391 1 87.31 146 ALA B O 1
ATOM 2385 N N . ALA B 1 147 ? 2.588 -14.852 -25.109 1 87.38 147 ALA B N 1
ATOM 2386 C CA . ALA B 1 147 ? 2.566 -14.391 -26.5 1 87.38 147 ALA B CA 1
ATOM 2387 C C . ALA B 1 147 ? 1.605 -13.219 -26.672 1 87.38 147 ALA B C 1
ATOM 2389 O O . ALA B 1 147 ? 1.932 -12.242 -27.344 1 87.38 147 ALA B O 1
ATOM 2390 N N . ARG B 1 148 ? 0.512 -13.297 -26.109 1 84.81 148 ARG B N 1
ATOM 2391 C CA . ARG B 1 148 ? -0.486 -12.234 -26.203 1 84.81 148 ARG B CA 1
ATOM 2392 C C . ARG B 1 148 ? 0.019 -10.945 -25.562 1 84.81 148 ARG B C 1
ATOM 2394 O O . ARG B 1 148 ? -0.151 -9.859 -26.125 1 84.81 148 ARG B O 1
ATOM 2401 N N . ALA B 1 149 ? 0.607 -11.117 -24.406 1 83.44 149 ALA B N 1
ATOM 2402 C CA . ALA B 1 149 ? 1.111 -9.953 -23.703 1 83.44 149 ALA B CA 1
ATOM 2403 C C . ALA B 1 149 ? 2.24 -9.281 -24.469 1 83.44 149 ALA B C 1
ATOM 2405 O O . ALA B 1 149 ? 2.354 -8.047 -24.469 1 83.44 149 ALA B O 1
ATOM 2406 N N . SER B 1 150 ? 3.033 -10.078 -25.094 1 82.75 150 SER B N 1
ATOM 2407 C CA . SER B 1 150 ? 4.141 -9.547 -25.875 1 82.75 150 SER B CA 1
ATOM 2408 C C . SER B 1 150 ? 3.633 -8.781 -27.094 1 82.75 150 SER B C 1
ATOM 2410 O O . SER B 1 150 ? 4.238 -7.785 -27.5 1 82.75 150 SER B O 1
ATOM 2412 N N . ALA B 1 151 ? 2.564 -9.211 -27.609 1 79.75 151 ALA B N 1
ATOM 2413 C CA . ALA B 1 151 ? 1.998 -8.609 -28.812 1 79.75 151 ALA B CA 1
ATOM 2414 C C . ALA B 1 151 ? 1.385 -7.246 -28.516 1 79.75 151 ALA B C 1
ATOM 2416 O O . ALA B 1 151 ? 1.293 -6.395 -29.406 1 79.75 151 ALA B O 1
ATOM 2417 N N . GLN B 1 152 ? 0.859 -7.09 -27.344 1 69.56 152 GLN B N 1
ATOM 2418 C CA . GLN B 1 152 ? 0.216 -5.836 -26.953 1 69.56 152 GLN B CA 1
ATOM 2419 C C . GLN B 1 152 ? 1.238 -4.715 -26.828 1 69.56 152 GLN B C 1
ATOM 2421 O O . GLN B 1 152 ? 0.88 -3.533 -26.844 1 69.56 152 GLN B O 1
ATOM 2426 N N . LEU B 1 153 ? 2.465 -4.902 -26.516 1 63.22 153 LEU B N 1
ATOM 2427 C CA . LEU B 1 153 ? 3.516 -3.895 -26.438 1 63.22 153 LEU B CA 1
ATOM 2428 C C . LEU B 1 153 ? 3.762 -3.254 -27.797 1 63.22 153 LEU B C 1
ATOM 2430 O O . LEU B 1 153 ? 4.184 -2.098 -27.875 1 63.22 153 LEU B O 1
ATOM 2434 N N . CYS B 1 154 ? 3.564 -3.965 -29 1 53.81 154 CYS B N 1
ATOM 2435 C CA . CYS B 1 154 ? 3.76 -3.461 -30.344 1 53.81 154 CYS B CA 1
ATOM 2436 C C . CYS B 1 154 ? 2.438 -3.021 -30.969 1 53.81 154 CYS B C 1
ATOM 2438 O O . CYS B 1 154 ? 1.644 -3.857 -31.406 1 53.81 154 CYS B O 1
ATOM 2440 N N . PRO B 1 155 ? 1.972 -1.854 -30.641 1 47.94 155 PRO B N 1
ATOM 2441 C CA . PRO B 1 155 ? 0.752 -1.581 -31.406 1 47.94 155 PRO B CA 1
ATOM 2442 C C . PRO B 1 155 ? 0.899 -1.912 -32.875 1 47.94 155 PRO B C 1
ATOM 2444 O O . PRO B 1 155 ? 2.002 -1.837 -33.438 1 47.94 155 PRO B O 1
ATOM 2447 N N . PRO B 1 156 ? -0.031 -2.785 -33.344 1 36.78 156 PRO B N 1
ATOM 2448 C CA . PRO B 1 156 ? 0.122 -2.91 -34.781 1 36.78 156 PRO B CA 1
ATOM 2449 C C . PRO B 1 156 ? 0.399 -1.573 -35.469 1 36.78 156 PRO B C 1
ATOM 2451 O O . PRO B 1 156 ? -0.041 -0.527 -35 1 36.78 156 PRO B O 1
ATOM 2454 N N . ALA B 1 157 ? 1.47 -1.45 -36.156 1 39.62 157 ALA B N 1
ATOM 2455 C CA . ALA B 1 157 ? 1.662 -0.294 -37.031 1 39.62 157 ALA B CA 1
ATOM 2456 C C . ALA B 1 157 ? 0.374 0.056 -37.781 1 39.62 157 ALA B C 1
ATOM 2458 O O . ALA B 1 157 ? -0.224 -0.799 -38.438 1 39.62 157 ALA B O 1
ATOM 2459 N N . THR B 1 158 ? -0.427 0.814 -37.125 1 37.5 158 THR B N 1
ATOM 2460 C CA . THR B 1 158 ? -1.502 1.291 -38 1 37.5 158 THR B CA 1
ATOM 2461 C C . THR B 1 158 ? -1.002 1.486 -39.406 1 37.5 158 THR B C 1
ATOM 2463 O O . THR B 1 158 ? -0.024 2.201 -39.656 1 37.5 158 THR B O 1
ATOM 2466 N N . ARG B 1 159 ? -1.213 0.573 -40.312 1 37.66 159 ARG B N 1
ATOM 2467 C CA . ARG B 1 159 ? -1.117 0.822 -41.75 1 37.66 159 ARG B CA 1
ATOM 2468 C C . ARG B 1 159 ? -1.73 2.17 -42.094 1 37.66 159 ARG B C 1
ATOM 2470 O O . ARG B 1 159 ? -2.947 2.346 -42.031 1 37.66 159 ARG B O 1
ATOM 2477 N N . GLU B 1 160 ? -1.145 3.236 -41.719 1 37.12 160 GLU B N 1
ATOM 2478 C CA . GLU B 1 160 ? -1.529 4.492 -42.375 1 37.12 160 GLU B CA 1
ATOM 2479 C C . GLU B 1 160 ? -1.819 4.289 -43.844 1 37.12 160 GLU B C 1
ATOM 2481 O O . GLU B 1 160 ? -0.997 3.729 -44.594 1 37.12 160 GLU B O 1
ATOM 2486 N N . ALA B 1 161 ? -3.205 4.281 -44.281 1 35.34 161 ALA B N 1
ATOM 2487 C CA . ALA B 1 161 ? -3.879 4.281 -45.562 1 35.34 161 ALA B CA 1
ATOM 2488 C C . ALA B 1 161 ? -3.152 5.184 -46.562 1 35.34 161 ALA B C 1
ATOM 2490 O O . ALA B 1 161 ? -3.146 6.406 -46.406 1 35.34 161 ALA B O 1
ATOM 2491 N N . ALA B 1 162 ? -1.986 4.801 -47 1 35.91 162 ALA B N 1
ATOM 2492 C CA . ALA B 1 162 ? -1.339 5.422 -48.125 1 35.91 162 ALA B CA 1
ATOM 2493 C C . ALA B 1 162 ? -2.311 5.551 -49.312 1 35.91 162 ALA B C 1
ATOM 2495 O O . ALA B 1 162 ? -1.89 5.699 -50.469 1 35.91 162 ALA B O 1
ATOM 2496 N N . GLU B 1 163 ? -3.633 5.113 -49 1 36.94 163 GLU B N 1
ATOM 2497 C CA . GLU B 1 163 ? -4.367 5.215 -50.281 1 36.94 163 GLU B CA 1
ATOM 2498 C C . GLU B 1 163 ? -4.398 6.652 -50.781 1 36.94 163 GLU B C 1
ATOM 2500 O O . GLU B 1 163 ? -5.047 7.516 -50.188 1 36.94 163 GLU B O 1
ATOM 2505 N N . SER B 1 164 ? -3.201 7.113 -51.125 1 34.81 164 SER B N 1
ATOM 2506 C CA . SER B 1 164 ? -3.121 8.281 -52 1 34.81 164 SER B CA 1
ATOM 2507 C C . SER B 1 164 ? -4.16 8.203 -53.125 1 34.81 164 SER B C 1
ATOM 2509 O O . SER B 1 164 ? -4.395 7.137 -53.688 1 34.81 164 SER B O 1
ATOM 2511 N N . ASP B 1 165 ? -5.191 9.117 -53.031 1 36.31 165 ASP B N 1
ATOM 2512 C CA . ASP B 1 165 ? -6.18 9.461 -54.062 1 36.31 165 ASP B CA 1
ATOM 2513 C C . ASP B 1 165 ? -5.539 9.562 -55.438 1 36.31 165 ASP B C 1
ATOM 2515 O O . ASP B 1 165 ? -4.691 10.43 -55.656 1 36.31 165 ASP B O 1
ATOM 2519 N N . ARG B 1 166 ? -5.207 8.555 -56.094 1 34.25 166 ARG B N 1
ATOM 2520 C CA . ARG B 1 166 ? -4.934 8.609 -57.531 1 34.25 166 ARG B CA 1
ATOM 2521 C C . ARG B 1 166 ? -6.047 9.336 -58.281 1 34.25 166 ARG B C 1
ATOM 2523 O O . ARG B 1 166 ? -7.23 9.055 -58.062 1 34.25 166 ARG B O 1
ATOM 2530 N N . PRO B 1 167 ? -5.723 10.586 -58.719 1 41.19 167 PRO B N 1
ATOM 2531 C CA . PRO B 1 167 ? -6.656 11.242 -59.656 1 41.19 167 PRO B CA 1
ATOM 2532 C C . PRO B 1 167 ? -7.16 10.312 -60.75 1 41.19 167 PRO B C 1
ATOM 2534 O O . PRO B 1 167 ? -6.391 9.508 -61.281 1 41.19 167 PRO B O 1
ATOM 2537 N N . GLY B 1 168 ? -8.375 9.742 -60.594 1 28 168 GLY B N 1
ATOM 2538 C CA . GLY B 1 168 ? -9 9.43 -61.875 1 28 168 GLY B CA 1
ATOM 2539 C C . GLY B 1 168 ? -9.117 10.633 -62.781 1 28 168 GLY B C 1
ATOM 2540 O O . GLY B 1 168 ? -9.102 11.773 -62.344 1 28 168 GLY B O 1
#

pLDDT: mean 78.9, std 17.49, range [26.92, 97.38]

Foldseek 3Di:
DVQVVVLVVLVVLLCCLLPVVVPAQPDDDDDDDLQPDWDQDPVRDTDDLVNDPPVSSVVSLVVSLVVVVVVCLVPVDQEAEQQDPVRLVSPVVSVVPDDDRDPPRDDHHGHYQHRCGCVDPVNVVPSSLRRLVVCVVVVRGDPVSSVSSVVVVDPPPPPPPPPPPDDD/DVQVVVLVVLVVLLCCLLPVVVPAFPDDDDDDDLQPDWDQDPVRDTDDLVNDPPVVSVVSLVVSLVVVVVVCLVPVDQEAEQQDPVRLVSPVVSVVPDDDRDPPRDDHHGHYQHRCGCVDPVNVVPSSLRRLVVCVVVVRGDPVSSVSSVVVVDPPPPPPCPVPPDDD

Radius of gyration: 23.35 Å; Cα contacts (8 Å, |Δi|>4): 409; chains: 2; bounding box: 40×73×90 Å

Nearest PDB structures (foldseek):
  5h98-assembly1_A  TM=8.710E-01  e=1.691E-08  Geobacter metallireducens GS-15
  1oe5-assembly1_B  TM=8.700E-01  e=4.842E-08  Xenopus laevis
  5h99-assembly2_B  TM=8.747E-01  e=1.968E-07  Geobacter metallireducens GS-15
  5h93-assembly2_B  TM=8.677E-01  e=4.207E-07  Geobacter metallireducens GS-15
  5h99-assembly1_A  TM=8.671E-01  e=1.613E-06  Geobacter metallireducens GS-15

Organism: Haemaphysalis longicornis (NCBI:txid44386)